Protein AF-A0A7S1YVH0-F1 (afdb_monomer)

Mean predicted aligned error: 11.53 Å

pLDDT: mean 76.22, std 19.65, range [34.66, 98.0]

Solvent-accessible surface area (backbone atoms only — not comparable to full-atom values): 19572 Å² total; per-residue (Å²): 136,86,79,85,81,78,75,72,75,76,78,73,72,91,65,60,64,66,60,53,53,53,50,51,48,50,50,35,56,53,50,38,54,38,29,51,33,40,28,54,15,27,47,39,48,30,50,50,30,58,66,48,40,64,75,34,62,59,74,81,62,86,62,88,73,77,70,74,73,80,68,74,56,59,63,62,51,51,54,51,51,52,52,46,50,47,50,19,24,49,29,34,29,50,26,17,52,51,45,32,52,50,26,53,51,51,47,49,54,53,52,56,54,51,50,58,59,64,72,66,66,73,82,70,78,76,75,72,79,72,73,86,73,72,68,64,42,66,52,47,36,49,26,20,48,29,36,26,51,17,20,51,34,50,42,50,29,55,49,37,52,70,75,65,66,41,63,70,60,28,47,52,33,49,34,52,20,26,49,25,40,30,48,20,26,53,43,55,49,51,67,68,63,71,74,62,84,72,64,77,74,94,71,67,86,77,71,80,80,65,92,81,65,66,73,65,58,58,54,58,54,51,60,71,71,23,75,36,50,54,29,41,54,53,16,39,51,31,37,31,53,18,26,50,47,46,34,51,49,36,58,49,62,29,86,92,62,56,83,68,61,57,47,57,53,36,54,51,46,32,54,26,28,48,29,40,31,50,19,25,50,29,40,38,51,18,30,51,50,50,46,49,49,56,51,50,48,59,55,51,50,56,52,48,53,55,52,52,68,70,60,59,58,71,62,66,60,54,53,51,61,54,51,64,67,62,69,80,74,75,87,75,85,77,81,89,83,77,88,76,87,80,84,82,86,79,87,80,89,131

Radius of gyration: 33.75 Å; Cα contacts (8 Å, |Δi|>4): 260; chains: 1; bounding box: 87×65×102 Å

Nearest PDB structures (foldseek):
  7jh5-assembly1_A  TM=4.233E-01  e=2.567E+00  synthetic construct
  2v0o-assembly2_C  TM=2.281E-01  e=2.934E+00  Homo sapiens
  7aal-assembly1_B  TM=2.141E-01  e=3.665E+00  Homo sapiens
  7aan-assembly1_B  TM=1.783E-01  e=5.005E+00  Homo sapiens

Secondary structure (DSSP, 8-state):
-------------TTHHHHHHHHHHHHHHHHHHHHHHHHHHHHHHHHHHHHHTTTTTGGG--------TTSSHHHHHHHHHHHHHHHHHHHHHHHHHHHHHHHHHHHHHHHHHHHHHHHT----TT-------S--HHHHHHHHHHHHHHHHHHHHHHHIIIII--HHHHHHHHHHHHHHHHHHHHHHHHHHH--------S--TT-SS-TTSHHHHHHHHHHHTSHHHHHHHHHHHHHHHHHHHHHHHHHHT-TTT--S-HHHHHHHHHHHHHHHHHHHHHHHHHHHHHHHHHHHHHHHHHHHHHHHHHTS-THHHHHHHHHHTTSTT---PPPS------PPPPPPP-

Sequence (350 aa):
FQIDDDCAASSSSCSTTESEIEIEKGNAKRSLFSDILFLVGSSLYLVLSIYDLPYYNDDDNGGDDYYDYNDYDGYWFQDKYTVLSVMGSCMMFYNAAYDFCRARHFKKQQEDQQQLHDDNGDNDDTHNFNGRRDGNPQWDICAALAFGFAAIIDFANVFVGYYEMNENLSANLWITSALFYLLNACIALSGNGMDSPSAVCPSCPFCSSSSDSVLSCDYVLNNKYGPSFLLEKIGDIFFFVGAFIDVIISIVSDPNLSYVKQHTLGRWNIGSSLLWVMDAIFYIIADVLLIILYTGYTFCGRKMLKCCCCYIPKWCRKKRELQDYQTDSIDEEIPSDLLLNTPSPTKEMT

Foldseek 3Di:
DDDPPPPPVPPVDPPPVVVVLVVVLVLLVLLLVLLVLLLLLLVLLLVLLVLCQVVQPPVVPPDPPPPPPVPDVVVVSLVVSLVSLLSSLVSQLVSLVSLLVSLVVVVVVVVVVVVVVVVVPPPPDDPPCPPPPDQPSVLSNLLSVLSNQLSVLSNVLSCCVPPVVPLQSSLVSQLSSLVSLLVSLVSLLVSLPPSDVPDPPPDPVVVPDDPPPVVVVVVVVCVCVDPLSVLLNLLSVLSNVLSVLSNVLSVCPRPVRPPDRSSVSSVSSSVSSVSSSSSSVSNSVSSVVVSVVSVVCVVVVVVVVVVVVVPPPCVVVVVVVVVVVVVVPPPPDDDPPDPDDDDDDDDDDD

Structure (mmCIF, N/CA/C/O backbone):
data_AF-A0A7S1YVH0-F1
#
_entry.id   AF-A0A7S1YVH0-F1
#
loop_
_atom_site.group_PDB
_atom_site.id
_atom_site.type_symbol
_atom_site.label_atom_id
_atom_site.label_alt_id
_atom_site.label_comp_id
_atom_site.label_asym_id
_atom_site.label_entity_id
_atom_site.label_seq_id
_atom_site.pdbx_PDB_ins_code
_atom_site.Cartn_x
_atom_site.Cartn_y
_atom_site.Cartn_z
_atom_site.occupancy
_atom_site.B_iso_or_equiv
_atom_site.auth_seq_id
_atom_site.auth_comp_id
_atom_site.auth_asym_id
_atom_site.auth_atom_id
_atom_site.pdbx_PDB_model_num
ATOM 1 N N . PHE A 1 1 ? -30.743 14.644 64.348 1.00 40.41 1 PHE A N 1
ATOM 2 C CA . PHE A 1 1 ? -29.773 13.859 63.568 1.00 40.41 1 PHE A CA 1
ATOM 3 C C . PHE A 1 1 ? -30.539 13.209 62.431 1.00 40.41 1 PHE A C 1
ATOM 5 O O . PHE A 1 1 ? -31.070 12.123 62.608 1.00 40.41 1 PHE A O 1
ATOM 12 N N . GLN A 1 2 ? -30.706 13.946 61.332 1.00 34.66 2 GLN A N 1
ATOM 13 C CA . GLN A 1 2 ? -31.118 13.383 60.047 1.00 34.66 2 GLN A CA 1
ATOM 14 C C . GLN A 1 2 ? -29.872 12.726 59.460 1.00 34.66 2 GLN A C 1
ATOM 16 O O . GLN A 1 2 ? -28.824 13.364 59.385 1.00 34.66 2 GLN A O 1
ATOM 21 N N . ILE A 1 3 ? -29.961 11.428 59.199 1.00 41.34 3 ILE A N 1
ATOM 22 C CA . ILE A 1 3 ? -28.969 10.690 58.429 1.00 41.34 3 ILE A CA 1
ATOM 23 C C . ILE A 1 3 ? -29.533 10.709 57.015 1.00 41.34 3 ILE A C 1
ATOM 25 O O . ILE A 1 3 ? -30.566 10.092 56.765 1.00 41.34 3 ILE A O 1
ATOM 29 N N . ASP A 1 4 ? -28.922 11.509 56.149 1.00 39.34 4 ASP A N 1
ATOM 30 C CA . ASP A 1 4 ? -29.252 11.552 54.730 1.00 39.34 4 ASP A CA 1
ATOM 31 C C . ASP A 1 4 ? -28.742 10.250 54.092 1.00 39.34 4 ASP A C 1
ATOM 33 O O . ASP A 1 4 ? -27.546 10.079 53.848 1.00 39.34 4 ASP A O 1
ATOM 37 N N . ASP A 1 5 ? -29.654 9.302 53.874 1.00 43.50 5 ASP A N 1
ATOM 38 C CA . ASP A 1 5 ? -29.427 8.023 53.187 1.00 43.50 5 ASP A CA 1
ATOM 39 C C . ASP A 1 5 ? -29.411 8.197 51.649 1.00 43.50 5 ASP A C 1
ATOM 41 O O . ASP A 1 5 ? -29.944 7.378 50.903 1.00 43.50 5 ASP A O 1
ATOM 45 N N . ASP A 1 6 ? -28.744 9.237 51.140 1.00 41.28 6 ASP A N 1
ATOM 46 C CA . ASP A 1 6 ? -28.562 9.474 49.697 1.00 41.28 6 ASP A CA 1
ATOM 47 C C . ASP A 1 6 ? -27.326 8.740 49.140 1.00 41.28 6 ASP A C 1
ATOM 49 O O . ASP A 1 6 ? -26.596 9.225 48.278 1.00 41.28 6 ASP A O 1
ATOM 53 N N . CYS A 1 7 ? -27.098 7.505 49.590 1.00 46.38 7 CYS A N 1
ATOM 54 C CA . CYS A 1 7 ? -26.271 6.540 48.863 1.00 46.38 7 CYS A CA 1
ATOM 55 C C . CYS A 1 7 ? -27.142 5.775 47.860 1.00 46.38 7 CYS A C 1
ATOM 57 O O . CYS A 1 7 ? -27.169 4.542 47.842 1.00 46.38 7 CYS A O 1
ATOM 59 N N . ALA A 1 8 ? -27.849 6.507 46.995 1.00 48.62 8 ALA A N 1
ATOM 60 C CA . ALA A 1 8 ? -28.282 5.963 45.721 1.00 48.62 8 ALA A CA 1
ATOM 61 C C . ALA A 1 8 ? -27.006 5.701 44.917 1.00 48.62 8 ALA A C 1
ATOM 63 O O . ALA A 1 8 ? -26.518 6.559 44.187 1.00 48.62 8 ALA A O 1
ATOM 64 N N . ALA A 1 9 ? -26.414 4.525 45.138 1.00 49.78 9 ALA A N 1
ATOM 65 C CA . ALA A 1 9 ? -25.358 3.990 44.308 1.00 49.78 9 ALA A CA 1
ATOM 66 C C . ALA A 1 9 ? -25.903 3.985 42.883 1.00 49.78 9 ALA A C 1
ATOM 68 O O . ALA A 1 9 ? -26.678 3.103 42.507 1.00 49.78 9 ALA A O 1
ATOM 69 N N . SER A 1 10 ? -25.549 5.016 42.118 1.00 46.44 10 SER A N 1
ATOM 70 C CA . SER A 1 10 ? -25.731 5.039 40.686 1.00 46.44 10 SER A CA 1
ATOM 71 C C . SER A 1 10 ? -24.933 3.850 40.182 1.00 46.44 10 SER A C 1
ATOM 73 O O . SER A 1 10 ? -23.708 3.860 40.079 1.00 46.44 10 SER A O 1
ATOM 75 N N . SER A 1 11 ? -25.642 2.751 39.949 1.00 48.38 11 SER A N 1
ATOM 76 C CA . SER A 1 11 ? -25.158 1.623 39.181 1.00 48.38 11 SER A CA 1
ATOM 77 C C . SER A 1 11 ? -25.011 2.115 37.746 1.00 48.38 11 SER A C 1
ATOM 79 O O . SER A 1 11 ? -25.815 1.769 36.881 1.00 48.38 11 SER A O 1
ATOM 81 N N . SER A 1 12 ? -24.049 3.014 37.519 1.00 48.06 12 SER A N 1
ATOM 82 C CA . SER A 1 12 ? -23.682 3.443 36.188 1.00 48.06 12 SER A CA 1
ATOM 83 C C . SER A 1 12 ? -23.156 2.192 35.499 1.00 48.06 12 SER A C 1
ATOM 85 O O . SER A 1 12 ? -22.281 1.458 35.968 1.00 48.06 12 SER A O 1
ATOM 87 N N . SER A 1 13 ? -23.899 1.835 34.471 1.00 45.50 13 SER A N 1
ATOM 88 C CA . SER A 1 13 ? -23.859 0.568 33.781 1.00 45.50 13 SER A CA 1
ATOM 89 C C . SER A 1 13 ? -22.481 0.336 33.173 1.00 45.50 13 SER A C 1
ATOM 91 O O . SER A 1 13 ? -22.126 0.943 32.167 1.00 45.50 13 SER A O 1
ATOM 93 N N . CYS A 1 14 ? -21.741 -0.619 33.736 1.00 50.25 14 CYS A N 1
ATOM 94 C CA . CYS A 1 14 ? -20.544 -1.232 33.152 1.00 50.25 14 CYS A CA 1
ATOM 95 C C . CYS A 1 14 ? -20.907 -2.121 31.934 1.00 50.25 14 CYS A C 1
ATOM 97 O O . CYS A 1 14 ? -20.476 -3.266 31.834 1.00 50.25 14 CYS A O 1
ATOM 99 N N . SER A 1 15 ? -21.785 -1.642 31.043 1.00 54.22 15 SER A N 1
ATOM 100 C CA . SER A 1 15 ? -22.252 -2.363 29.848 1.00 54.22 15 SER A CA 1
ATOM 101 C C . SER A 1 15 ? -21.633 -1.847 28.547 1.00 54.22 15 SER A C 1
ATOM 103 O O . SER A 1 15 ? -21.797 -2.483 27.512 1.00 54.22 15 SER A O 1
ATOM 105 N N . THR A 1 16 ? -20.926 -0.716 28.573 1.00 58.94 16 THR A N 1
ATOM 106 C CA . THR A 1 16 ? -20.318 -0.099 27.380 1.00 58.94 16 THR A CA 1
ATOM 107 C C . THR A 1 16 ? -19.105 -0.878 26.856 1.00 58.94 16 THR A C 1
ATOM 109 O O . THR A 1 16 ? -18.918 -0.992 25.645 1.00 58.94 16 THR A O 1
ATOM 112 N N . THR A 1 17 ? -18.348 -1.537 27.736 1.00 70.38 17 THR A N 1
ATOM 113 C CA . THR A 1 17 ? -17.049 -2.147 27.396 1.00 70.38 17 THR A CA 1
ATOM 114 C C . THR A 1 17 ? -17.123 -3.362 26.463 1.00 70.38 17 THR A C 1
ATOM 116 O O . THR A 1 17 ? -16.217 -3.551 25.655 1.00 70.38 17 THR A O 1
ATOM 119 N N . GLU A 1 18 ? -18.173 -4.194 26.519 1.00 78.44 18 GLU A N 1
ATOM 120 C CA . GLU A 1 18 ? -18.255 -5.379 25.639 1.00 78.44 18 GLU A CA 1
ATOM 121 C C . GLU A 1 18 ? -18.531 -4.979 24.181 1.00 78.44 18 GLU A C 1
ATOM 123 O O . GLU A 1 18 ? -17.919 -5.534 23.269 1.00 78.44 18 GLU A O 1
ATOM 128 N N . SER A 1 19 ? -19.377 -3.966 23.961 1.00 81.38 19 SER A N 1
ATOM 129 C CA . SER A 1 19 ? -19.702 -3.481 22.613 1.00 81.38 19 SER A CA 1
ATOM 130 C C . SER A 1 19 ? -18.511 -2.814 21.914 1.00 81.38 19 SER A C 1
ATOM 132 O O . SER A 1 19 ? -18.264 -3.076 20.739 1.00 81.38 19 SER A O 1
ATOM 134 N N . GLU A 1 20 ? -17.716 -2.030 22.647 1.00 80.62 20 GLU A N 1
ATOM 135 C CA . GLU A 1 20 ? -16.505 -1.386 22.123 1.00 80.62 20 GLU A CA 1
ATOM 136 C C . GLU A 1 20 ? -15.449 -2.422 21.718 1.00 80.62 20 GLU A C 1
ATOM 138 O O . GLU A 1 20 ? -14.883 -2.347 20.628 1.00 80.62 20 GLU A O 1
ATOM 143 N N . ILE A 1 21 ? -15.234 -3.453 22.545 1.00 82.19 21 ILE A N 1
ATOM 144 C CA . ILE A 1 21 ? -14.289 -4.539 22.238 1.00 82.19 21 ILE A CA 1
ATOM 145 C C . ILE A 1 21 ? -14.701 -5.300 20.969 1.00 82.19 21 ILE A C 1
ATOM 147 O O . ILE A 1 21 ? -13.840 -5.692 20.175 1.00 82.19 21 ILE A O 1
ATOM 151 N N . GLU A 1 22 ? -15.999 -5.540 20.760 1.00 86.94 22 GLU A N 1
ATOM 152 C CA . GLU A 1 22 ? -16.482 -6.203 19.545 1.00 86.94 22 GLU A CA 1
ATOM 153 C C . GLU A 1 22 ? -16.287 -5.346 18.290 1.00 86.94 22 GLU A C 1
ATOM 155 O O . GLU A 1 22 ? -15.887 -5.885 17.251 1.00 86.94 22 GLU A O 1
ATOM 160 N N . ILE A 1 23 ? -16.507 -4.031 18.390 1.00 85.75 23 ILE A N 1
ATOM 161 C CA . ILE A 1 23 ? -16.263 -3.078 17.300 1.00 85.75 23 ILE A CA 1
ATOM 162 C C . ILE A 1 23 ? -14.777 -3.078 16.928 1.00 85.75 23 ILE A C 1
ATOM 164 O O . ILE A 1 23 ? -14.446 -3.311 15.765 1.00 85.75 23 ILE A O 1
ATOM 168 N N . GLU A 1 24 ? -13.882 -2.941 17.907 1.00 84.50 24 GLU A N 1
ATOM 169 C CA . GLU A 1 24 ? -12.432 -2.910 17.668 1.00 84.50 24 GLU A CA 1
ATOM 170 C C . GLU A 1 24 ? -11.909 -4.206 17.055 1.00 84.50 24 GLU A C 1
ATOM 172 O O . GLU A 1 24 ? -11.126 -4.214 16.103 1.00 84.50 24 GLU A O 1
ATOM 177 N N . LYS A 1 25 ? -12.416 -5.347 17.525 1.00 86.69 25 LYS A N 1
ATOM 178 C CA . LYS A 1 25 ? -12.104 -6.640 16.916 1.00 86.69 25 LYS A CA 1
ATOM 179 C C . LYS A 1 25 ? -12.595 -6.726 15.468 1.00 86.69 25 LYS A C 1
ATOM 181 O O . LYS A 1 25 ? -11.963 -7.387 14.641 1.00 86.69 25 LYS A O 1
ATOM 186 N N . GLY A 1 26 ? -13.741 -6.122 15.161 1.00 88.62 26 GLY A N 1
ATOM 187 C CA . GLY A 1 26 ? -14.249 -5.995 13.798 1.00 88.62 26 GLY A CA 1
ATOM 188 C C . GLY A 1 26 ? -13.331 -5.144 12.920 1.00 88.62 26 GLY A C 1
ATOM 189 O O . GLY A 1 26 ? -13.029 -5.544 11.795 1.00 88.62 26 GLY A O 1
ATOM 190 N N . ASN A 1 27 ? -12.843 -4.028 13.456 1.00 87.81 27 ASN A N 1
ATOM 191 C CA . ASN A 1 27 ? -11.935 -3.097 12.787 1.00 87.81 27 ASN A CA 1
ATOM 192 C C . ASN A 1 27 ? -10.604 -3.761 12.435 1.00 87.81 27 ASN A C 1
ATOM 194 O O . ASN A 1 27 ? -10.199 -3.735 11.276 1.00 87.81 27 ASN A O 1
ATOM 198 N N . ALA A 1 28 ? -10.005 -4.460 13.398 1.00 87.69 28 ALA A N 1
ATOM 199 C CA . ALA A 1 28 ? -8.770 -5.218 13.226 1.00 87.69 28 ALA A CA 1
ATOM 200 C C . ALA A 1 28 ? -8.859 -6.268 12.112 1.00 87.69 28 ALA A C 1
ATOM 202 O O . ALA A 1 28 ? -7.976 -6.407 11.279 1.00 87.69 28 ALA A O 1
ATOM 203 N N . LYS A 1 29 ? -9.971 -7.010 12.053 1.00 92.19 29 LYS A N 1
ATOM 204 C CA . LYS A 1 29 ? -10.189 -8.003 10.988 1.00 92.19 29 LYS A CA 1
ATOM 205 C C . LYS A 1 29 ? -10.320 -7.362 9.614 1.00 92.19 29 LYS A C 1
ATOM 207 O O . LYS A 1 29 ? -9.924 -7.967 8.622 1.00 92.19 29 LYS A O 1
ATOM 212 N N . ARG A 1 30 ? -10.952 -6.188 9.551 1.00 92.62 30 ARG A N 1
ATOM 213 C CA . ARG A 1 30 ? -11.080 -5.439 8.303 1.00 92.62 30 ARG A CA 1
ATOM 214 C C . ARG A 1 30 ? -9.717 -4.926 7.862 1.00 92.62 30 ARG A C 1
ATOM 216 O O . ARG A 1 30 ? -9.423 -5.079 6.687 1.00 92.62 30 ARG A O 1
ATOM 223 N N . SER A 1 31 ? -8.932 -4.381 8.788 1.00 92.00 31 SER A N 1
ATOM 224 C CA . SER A 1 31 ? -7.552 -3.949 8.557 1.00 92.00 31 SER A CA 1
ATOM 225 C C . SER A 1 31 ? -6.700 -5.089 8.003 1.00 92.00 31 SER A C 1
ATOM 227 O O . SER A 1 31 ? -6.225 -4.989 6.878 1.00 92.00 31 SER A O 1
ATOM 229 N N . LEU A 1 32 ? -6.741 -6.251 8.663 1.00 93.75 32 LEU A N 1
ATOM 230 C CA . LEU A 1 32 ? -5.992 -7.437 8.255 1.00 93.75 32 LEU A CA 1
ATOM 231 C C . LEU A 1 32 ? -6.305 -7.871 6.820 1.00 93.75 32 LEU A C 1
ATOM 233 O O . LEU A 1 32 ? -5.438 -8.357 6.100 1.00 93.75 32 LEU A O 1
ATOM 237 N N . PHE A 1 33 ? -7.566 -7.745 6.401 1.00 96.25 33 PHE A N 1
ATOM 238 C CA . PHE A 1 33 ? -7.953 -8.064 5.031 1.00 96.25 33 PHE A CA 1
ATOM 239 C C . PHE A 1 33 ? -7.338 -7.094 4.013 1.00 96.25 33 PHE A C 1
ATOM 241 O O . PHE A 1 33 ? -6.903 -7.550 2.958 1.00 96.25 33 PHE A O 1
ATOM 248 N N . SER A 1 34 ? -7.275 -5.799 4.341 1.00 94.62 34 SER A N 1
ATOM 249 C CA . SER A 1 34 ? -6.550 -4.792 3.553 1.00 94.62 34 SER A CA 1
ATOM 250 C C . SER A 1 34 ? -5.074 -5.171 3.444 1.00 94.62 34 SER A C 1
ATOM 252 O O . SER A 1 34 ? -4.562 -5.390 2.352 1.00 94.62 34 SER A O 1
ATOM 254 N N . ASP A 1 35 ? -4.416 -5.433 4.572 1.00 95.06 35 ASP A N 1
ATOM 255 C CA . ASP A 1 35 ? -2.978 -5.715 4.583 1.00 95.06 35 ASP A CA 1
ATOM 256 C C . ASP A 1 35 ? -2.614 -6.986 3.802 1.00 95.06 35 ASP A C 1
ATOM 258 O O . ASP A 1 35 ? -1.552 -7.070 3.186 1.00 95.06 35 ASP A O 1
ATOM 262 N N . ILE A 1 36 ? -3.514 -7.976 3.755 1.00 97.06 36 ILE A N 1
ATOM 263 C CA . ILE A 1 36 ? -3.360 -9.156 2.893 1.00 97.06 36 ILE A CA 1
ATOM 264 C C . ILE A 1 36 ? -3.424 -8.773 1.407 1.00 97.06 36 ILE A C 1
ATOM 266 O O . ILE A 1 36 ? -2.637 -9.296 0.617 1.00 97.06 36 ILE A O 1
ATOM 270 N N . LEU A 1 37 ? -4.340 -7.888 1.003 1.00 95.88 37 LEU A N 1
ATOM 271 C CA . LEU A 1 37 ? -4.412 -7.397 -0.378 1.00 95.88 37 LEU A CA 1
ATOM 272 C C . LEU A 1 37 ? -3.147 -6.624 -0.748 1.00 95.88 37 LEU A C 1
ATOM 274 O O . LEU A 1 37 ? -2.576 -6.871 -1.813 1.00 95.88 37 LEU A O 1
ATOM 278 N N . PHE A 1 38 ? -2.687 -5.754 0.151 1.00 96.06 38 PHE A N 1
ATOM 279 C CA . PHE A 1 38 ? -1.432 -5.032 -0.005 1.00 96.06 38 PHE A CA 1
ATOM 280 C C . PHE A 1 38 ? -0.240 -5.994 -0.124 1.00 96.06 38 PHE A C 1
ATOM 282 O O . PHE A 1 38 ? 0.539 -5.882 -1.068 1.00 96.06 38 PHE A O 1
ATOM 289 N N . LEU A 1 39 ? -0.149 -7.021 0.729 1.00 97.62 39 LEU A N 1
ATOM 290 C CA . LEU A 1 39 ? 0.893 -8.050 0.646 1.00 97.62 39 LEU A CA 1
ATOM 291 C C . LEU A 1 39 ? 0.886 -8.772 -0.706 1.00 97.62 39 LEU A C 1
ATOM 293 O O . LEU A 1 39 ? 1.951 -8.998 -1.287 1.00 97.62 39 LEU A O 1
ATOM 297 N N . VAL A 1 40 ? -0.291 -9.162 -1.203 1.00 97.81 40 VAL A N 1
ATOM 298 C CA . VAL A 1 40 ? -0.420 -9.838 -2.502 1.00 97.81 40 VAL A CA 1
ATOM 299 C C . VAL A 1 40 ? 0.039 -8.914 -3.627 1.00 97.81 40 VAL A C 1
ATOM 301 O O . VAL A 1 40 ? 0.833 -9.344 -4.463 1.00 97.81 40 VAL A O 1
ATOM 304 N N . GLY A 1 41 ? -0.392 -7.649 -3.624 1.00 96.62 41 GLY A N 1
ATOM 305 C CA . GLY A 1 41 ? 0.063 -6.640 -4.581 1.00 96.62 41 GLY A CA 1
ATOM 306 C C . GLY A 1 41 ? 1.583 -6.460 -4.550 1.00 96.62 41 GLY A C 1
ATOM 307 O O . GLY A 1 41 ? 2.242 -6.630 -5.574 1.00 96.62 41 GLY A O 1
ATOM 308 N N . SER A 1 42 ? 2.158 -6.201 -3.373 1.00 96.44 42 SER A N 1
ATOM 309 C CA . SER A 1 42 ? 3.601 -5.989 -3.185 1.00 96.44 42 SER A CA 1
ATOM 310 C C . SER A 1 42 ? 4.420 -7.212 -3.600 1.00 96.44 42 SER A C 1
ATOM 312 O O . SER A 1 42 ? 5.480 -7.084 -4.207 1.00 96.44 42 SER A O 1
ATOM 314 N N . SER A 1 43 ? 3.911 -8.418 -3.335 1.00 97.88 43 SER A N 1
ATOM 315 C CA . SER A 1 43 ? 4.566 -9.664 -3.751 1.00 97.88 43 SER A CA 1
ATOM 316 C C . SER A 1 43 ? 4.586 -9.824 -5.272 1.00 97.88 43 SER A C 1
ATOM 318 O O . SER A 1 43 ? 5.580 -10.300 -5.816 1.00 97.88 43 SER A O 1
ATOM 320 N N . LEU A 1 44 ? 3.519 -9.417 -5.970 1.00 96.62 44 LEU A N 1
ATOM 321 C CA . LEU A 1 44 ? 3.485 -9.425 -7.436 1.00 96.62 44 LEU A CA 1
ATOM 322 C C . LEU A 1 44 ? 4.506 -8.442 -8.020 1.00 96.62 44 LEU A C 1
ATOM 324 O O . LEU A 1 44 ? 5.236 -8.822 -8.933 1.00 96.62 44 LEU A O 1
ATOM 328 N N . TYR A 1 45 ? 4.625 -7.235 -7.457 1.00 94.81 45 TYR A N 1
ATOM 329 C CA . TYR A 1 45 ? 5.665 -6.277 -7.854 1.00 94.81 45 TYR A CA 1
ATOM 330 C C . TYR A 1 45 ? 7.077 -6.793 -7.568 1.00 94.81 45 TYR A C 1
ATOM 332 O O . TYR A 1 45 ? 7.945 -6.684 -8.425 1.00 94.81 45 TYR A O 1
ATOM 340 N N . LEU A 1 46 ? 7.310 -7.448 -6.427 1.00 96.94 46 LEU A N 1
ATOM 341 C CA . LEU A 1 46 ? 8.602 -8.083 -6.153 1.00 96.94 46 LEU A CA 1
ATOM 342 C C . LEU A 1 46 ? 8.936 -9.164 -7.186 1.00 96.94 46 LEU A C 1
ATOM 344 O O . LEU A 1 46 ? 10.074 -9.248 -7.647 1.00 96.94 46 LEU A O 1
ATOM 348 N N . VAL A 1 47 ? 7.954 -9.984 -7.564 1.00 96.25 47 VAL A N 1
ATOM 349 C CA . VAL A 1 47 ? 8.130 -10.990 -8.614 1.00 96.25 47 VAL A CA 1
ATOM 350 C C . VAL A 1 47 ? 8.464 -10.317 -9.947 1.00 96.25 47 VAL A C 1
ATOM 352 O O . VAL A 1 47 ? 9.425 -10.741 -10.581 1.00 96.25 47 VAL A O 1
ATOM 355 N N . LEU A 1 48 ? 7.753 -9.255 -10.342 1.00 93.94 48 LEU A N 1
ATOM 356 C CA . LEU A 1 48 ? 8.062 -8.468 -11.547 1.00 93.94 48 LEU A CA 1
ATOM 357 C C . LEU A 1 48 ? 9.496 -7.923 -11.523 1.00 93.94 48 LEU A C 1
ATOM 359 O O . LEU A 1 48 ? 10.249 -8.159 -12.461 1.00 93.94 48 LEU A O 1
ATOM 363 N N . SER A 1 49 ? 9.919 -7.322 -10.412 1.00 93.62 49 SER A N 1
ATOM 364 C CA . SER A 1 49 ? 11.281 -6.805 -10.238 1.00 93.62 49 SER A CA 1
ATOM 365 C C . SER A 1 49 ? 12.354 -7.897 -10.359 1.00 93.62 49 SER A C 1
ATOM 367 O O . SER A 1 49 ? 13.452 -7.644 -10.851 1.00 93.62 49 SER A O 1
ATOM 369 N N . ILE A 1 50 ? 12.055 -9.129 -9.930 1.00 93.88 50 ILE A N 1
ATOM 370 C CA . ILE A 1 50 ? 12.939 -10.289 -10.134 1.00 93.88 50 ILE A CA 1
ATOM 371 C C . ILE A 1 50 ? 12.944 -10.719 -11.608 1.00 93.88 50 ILE A C 1
ATOM 373 O O . ILE A 1 50 ? 14.005 -11.073 -12.125 1.00 93.88 50 ILE A O 1
ATOM 377 N N . TYR A 1 51 ? 11.789 -10.686 -12.280 1.00 90.94 51 TYR A N 1
ATOM 378 C CA . TYR A 1 51 ? 11.668 -10.981 -13.711 1.00 90.94 51 TYR A CA 1
ATOM 379 C C . TYR A 1 51 ? 12.428 -9.981 -14.589 1.00 90.94 51 TYR A C 1
ATOM 381 O O . TYR A 1 51 ? 12.931 -10.390 -15.631 1.00 90.94 51 TYR A O 1
ATOM 389 N N . ASP A 1 52 ? 12.575 -8.727 -14.156 1.00 87.38 52 ASP A N 1
ATOM 390 C CA . ASP A 1 52 ? 13.332 -7.697 -14.881 1.00 87.38 52 ASP A CA 1
ATOM 391 C C . ASP A 1 52 ? 14.858 -7.878 -14.768 1.00 87.38 52 ASP A C 1
ATOM 393 O O . ASP A 1 52 ? 15.620 -7.395 -15.604 1.00 87.38 52 ASP A O 1
ATOM 397 N N . LEU A 1 53 ? 15.349 -8.614 -13.762 1.00 88.94 53 LEU A N 1
ATOM 398 C CA . LEU A 1 53 ? 16.786 -8.722 -13.486 1.00 88.94 53 LEU A CA 1
ATOM 399 C C . LEU A 1 53 ? 17.628 -9.332 -14.629 1.00 88.94 53 LEU A C 1
ATOM 401 O O . LEU A 1 53 ? 18.716 -8.807 -14.876 1.00 88.94 53 LEU A O 1
ATOM 405 N N . PRO A 1 54 ? 17.207 -10.419 -15.312 1.00 86.25 54 PRO A N 1
ATOM 406 C CA . PRO A 1 54 ? 17.955 -10.981 -16.435 1.00 86.25 54 PRO A CA 1
ATOM 407 C C . PRO A 1 54 ? 18.103 -9.997 -17.596 1.00 86.25 54 PRO A C 1
ATOM 409 O O . PRO A 1 54 ? 19.195 -9.905 -18.146 1.00 86.25 54 PRO A O 1
ATOM 412 N N . TYR A 1 55 ? 17.059 -9.212 -17.892 1.00 79.19 55 TYR A N 1
ATOM 413 C CA . TYR A 1 55 ? 17.068 -8.223 -18.977 1.00 79.19 55 TYR A CA 1
ATOM 414 C C . TYR A 1 55 ? 18.193 -7.196 -18.804 1.00 79.19 55 TYR A C 1
ATOM 416 O O . TYR A 1 55 ? 18.807 -6.753 -19.766 1.00 79.19 55 TYR A O 1
ATOM 424 N N . TYR A 1 56 ? 18.533 -6.871 -17.558 1.00 78.31 56 TYR A N 1
ATOM 425 C CA . TYR A 1 56 ? 19.590 -5.916 -17.257 1.00 78.31 56 TYR A CA 1
ATOM 426 C C . TYR A 1 56 ? 21.016 -6.485 -17.268 1.00 78.31 56 TYR A C 1
ATOM 428 O O . TYR A 1 56 ? 21.970 -5.708 -17.193 1.00 78.31 56 TYR A O 1
ATOM 436 N N . ASN A 1 57 ? 21.190 -7.810 -17.296 1.00 77.62 57 ASN A N 1
ATOM 437 C CA . ASN A 1 57 ? 22.515 -8.441 -17.253 1.00 77.62 57 ASN A CA 1
ATOM 438 C C . ASN A 1 57 ? 23.168 -8.587 -18.634 1.00 77.62 57 ASN A C 1
ATOM 440 O O . ASN A 1 57 ? 24.388 -8.742 -18.698 1.00 77.62 57 ASN A O 1
ATOM 444 N N . ASP A 1 58 ? 22.388 -8.525 -19.713 1.00 67.81 58 ASP A N 1
ATOM 445 C CA . ASP A 1 58 ? 22.875 -8.842 -21.060 1.00 67.81 58 ASP A CA 1
ATOM 446 C C . ASP A 1 58 ? 23.606 -7.666 -21.746 1.00 67.81 58 ASP A C 1
ATOM 448 O O . ASP A 1 58 ? 24.414 -7.890 -22.645 1.00 67.81 58 ASP A O 1
ATOM 452 N N . ASP A 1 59 ? 23.440 -6.428 -21.262 1.00 62.19 59 ASP A N 1
ATOM 453 C CA . ASP A 1 59 ? 24.008 -5.215 -21.886 1.00 62.19 59 ASP A CA 1
ATOM 454 C C . ASP A 1 59 ? 25.546 -5.085 -21.800 1.00 62.19 59 ASP A C 1
ATOM 456 O O . ASP A 1 59 ? 26.151 -4.336 -22.568 1.00 62.19 59 ASP A O 1
ATOM 460 N N . ASP A 1 60 ? 26.220 -5.785 -20.877 1.00 63.50 60 ASP A N 1
ATOM 461 C CA . ASP A 1 60 ? 27.675 -5.631 -20.686 1.00 63.50 60 ASP A CA 1
ATOM 462 C C . ASP A 1 60 ? 28.511 -6.511 -21.655 1.00 63.50 60 ASP A C 1
ATOM 464 O O . ASP A 1 60 ? 29.728 -6.325 -21.756 1.00 63.50 60 ASP A O 1
ATOM 468 N N . ASN A 1 61 ? 27.887 -7.421 -22.416 1.00 60.50 61 ASN A N 1
ATOM 469 C CA . ASN A 1 61 ? 28.558 -8.228 -23.442 1.00 60.50 61 ASN A CA 1
ATOM 470 C C . ASN A 1 61 ? 28.294 -7.655 -24.839 1.00 60.50 61 ASN A C 1
ATOM 472 O O . ASN A 1 61 ? 27.590 -8.253 -25.645 1.00 60.50 61 ASN A O 1
ATOM 476 N N . GLY A 1 62 ? 28.908 -6.507 -25.142 1.00 55.88 62 GLY A N 1
ATOM 477 C CA . GLY A 1 62 ? 28.918 -5.876 -26.471 1.00 55.88 62 GLY A CA 1
ATOM 478 C C . GLY A 1 62 ? 29.692 -6.659 -27.542 1.00 55.88 62 GLY A C 1
ATOM 479 O O . GLY A 1 62 ? 30.484 -6.069 -28.270 1.00 55.88 62 GLY A O 1
ATOM 480 N N . GLY A 1 63 ? 29.523 -7.981 -27.589 1.00 59.19 63 GLY A N 1
ATOM 481 C CA . GLY A 1 63 ? 29.889 -8.806 -28.727 1.00 59.19 63 GLY A CA 1
ATOM 482 C C . GLY A 1 63 ? 28.723 -8.809 -29.703 1.00 59.19 63 GLY A C 1
ATOM 483 O O . GLY A 1 63 ? 27.606 -9.137 -29.326 1.00 59.19 63 GLY A O 1
ATOM 484 N N . ASP A 1 64 ? 29.014 -8.410 -30.931 1.00 59.34 64 ASP A N 1
ATOM 485 C CA . ASP A 1 64 ? 28.163 -8.117 -32.093 1.00 59.34 64 ASP A CA 1
ATOM 486 C C . ASP A 1 64 ? 27.254 -9.273 -32.573 1.00 59.34 64 ASP A C 1
ATOM 488 O O . ASP A 1 64 ? 26.763 -9.276 -33.707 1.00 59.34 64 ASP A O 1
ATOM 492 N N . ASP A 1 65 ? 27.024 -10.263 -31.720 1.00 56.44 65 ASP A N 1
ATOM 493 C CA . ASP A 1 65 ? 26.169 -11.407 -31.944 1.00 56.44 65 ASP A CA 1
ATOM 494 C C . ASP A 1 65 ? 24.728 -10.918 -31.802 1.00 56.44 65 ASP A C 1
ATOM 496 O O . ASP A 1 65 ? 24.102 -11.007 -30.749 1.00 56.44 65 ASP A O 1
ATOM 500 N N . TYR A 1 66 ? 24.231 -10.323 -32.885 1.00 53.50 66 TYR A N 1
ATOM 501 C CA . TYR A 1 66 ? 22.837 -9.975 -33.125 1.00 53.50 66 TYR A CA 1
ATOM 502 C C . TYR A 1 66 ? 22.002 -11.260 -33.024 1.00 53.50 66 TYR A C 1
ATOM 504 O O . TYR A 1 66 ? 21.695 -11.903 -34.029 1.00 53.50 66 TYR A O 1
ATOM 512 N N . TYR A 1 67 ? 21.729 -11.694 -31.792 1.00 51.56 67 TYR A N 1
ATOM 513 C CA . TYR A 1 67 ? 20.864 -12.821 -31.504 1.00 51.56 67 TYR A CA 1
ATOM 514 C C . TYR A 1 67 ? 19.513 -12.493 -32.119 1.00 51.56 67 TYR A C 1
ATOM 516 O O . TYR A 1 67 ? 18.867 -11.505 -31.768 1.00 51.56 67 TYR A O 1
ATOM 524 N N . ASP A 1 68 ? 19.141 -13.317 -33.092 1.00 52.78 68 ASP A N 1
ATOM 525 C CA . ASP A 1 68 ? 17.857 -13.324 -33.768 1.00 52.78 68 ASP A CA 1
ATOM 526 C C . ASP A 1 68 ? 16.773 -13.643 -32.726 1.00 52.78 68 ASP A C 1
ATOM 528 O O . ASP A 1 68 ? 16.323 -14.774 -32.573 1.00 52.78 68 ASP A O 1
ATOM 532 N N . TYR A 1 69 ? 16.381 -12.626 -31.954 1.00 50.53 69 TYR A N 1
ATOM 533 C CA . TYR A 1 69 ? 15.351 -12.661 -30.909 1.00 50.53 69 TYR A CA 1
ATOM 534 C C . TYR A 1 69 ? 13.936 -12.901 -31.484 1.00 50.53 69 TYR A C 1
ATOM 536 O O . TYR A 1 69 ? 12.934 -12.723 -30.794 1.00 50.53 69 TYR A O 1
ATOM 544 N N . ASN A 1 70 ? 13.841 -13.305 -32.757 1.00 49.38 70 ASN A N 1
ATOM 545 C CA . ASN A 1 70 ? 12.614 -13.744 -33.415 1.00 49.38 70 ASN A CA 1
ATOM 546 C C . ASN A 1 70 ? 12.211 -15.181 -33.052 1.00 49.38 70 ASN A C 1
ATOM 548 O O . ASN A 1 70 ? 11.121 -15.612 -33.439 1.00 49.38 70 ASN A O 1
ATOM 552 N N . ASP A 1 71 ? 13.029 -15.926 -32.305 1.00 52.25 71 ASP A N 1
ATOM 553 C CA . ASP A 1 71 ? 12.649 -17.252 -31.816 1.00 52.25 71 ASP A CA 1
ATOM 554 C C . ASP A 1 71 ? 11.677 -17.129 -30.631 1.00 52.25 71 ASP A C 1
ATOM 556 O O . ASP A 1 71 ? 12.086 -17.141 -29.480 1.00 52.25 71 ASP A O 1
ATOM 560 N N . TYR A 1 72 ? 10.385 -16.964 -30.956 1.00 52.97 72 TYR A N 1
ATOM 561 C CA . TYR A 1 72 ? 9.139 -17.362 -30.260 1.00 52.97 72 TYR A CA 1
ATOM 562 C C . TYR A 1 72 ? 8.918 -17.098 -28.747 1.00 52.97 72 TYR A C 1
ATOM 564 O O . TYR A 1 72 ? 7.764 -16.963 -28.335 1.00 52.97 72 TYR A O 1
ATOM 572 N N . ASP A 1 73 ? 9.949 -16.982 -27.917 1.00 58.94 73 ASP A N 1
ATOM 573 C CA . ASP A 1 73 ? 9.863 -16.885 -26.459 1.00 58.94 73 ASP A CA 1
ATOM 574 C C . ASP A 1 73 ? 9.616 -15.446 -25.966 1.00 58.94 73 ASP A C 1
ATOM 576 O O . ASP A 1 73 ? 9.047 -15.252 -24.888 1.00 58.94 73 ASP A O 1
ATOM 580 N N . GLY A 1 74 ? 9.946 -14.430 -26.775 1.00 60.47 74 GLY A N 1
ATOM 581 C CA . GLY A 1 74 ? 9.750 -13.014 -26.427 1.00 60.47 74 GLY A CA 1
ATOM 582 C C . GLY A 1 74 ? 8.280 -12.622 -26.221 1.00 60.47 74 GLY A C 1
ATOM 583 O O . GLY A 1 74 ? 7.951 -11.931 -25.257 1.00 60.47 74 GLY A O 1
ATOM 584 N N . TYR A 1 75 ? 7.369 -13.132 -27.059 1.00 62.12 75 TYR A N 1
ATOM 585 C CA . TYR A 1 75 ? 5.931 -12.851 -26.933 1.00 62.12 75 TYR A CA 1
ATOM 586 C C . TYR A 1 75 ? 5.335 -13.445 -25.652 1.00 62.12 75 TYR A C 1
ATOM 588 O O . TYR A 1 75 ? 4.563 -12.792 -24.952 1.00 62.12 75 TYR A O 1
ATOM 596 N N . TRP A 1 76 ? 5.727 -14.673 -25.300 1.00 60.75 76 TRP A N 1
ATOM 597 C CA . TRP A 1 76 ? 5.197 -15.338 -24.109 1.00 60.75 76 TRP A CA 1
ATOM 598 C C . TRP A 1 76 ? 5.709 -14.711 -22.809 1.00 60.75 76 TRP A C 1
ATOM 600 O O . TRP A 1 76 ? 5.018 -14.725 -21.786 1.00 60.75 76 TRP A O 1
ATOM 610 N N . PHE A 1 77 ? 6.918 -14.150 -22.846 1.00 73.56 77 PHE A N 1
ATOM 611 C CA . PHE A 1 77 ? 7.482 -13.398 -21.733 1.00 73.56 77 PHE A CA 1
ATOM 612 C C . PHE A 1 77 ? 6.720 -12.088 -21.497 1.00 73.56 77 PHE A C 1
ATOM 614 O O . PHE A 1 77 ? 6.320 -11.804 -20.365 1.00 73.56 77 PHE A O 1
A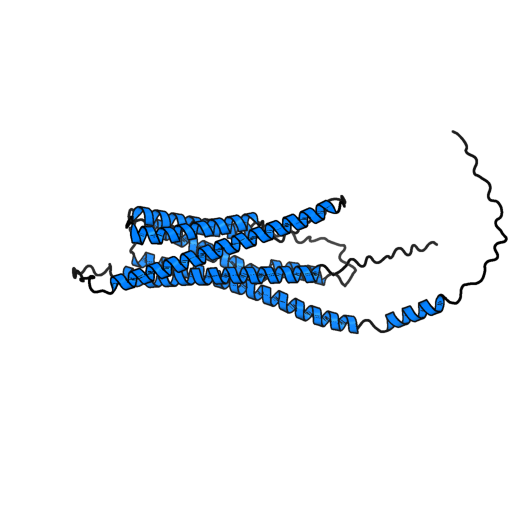TOM 621 N N . GLN A 1 78 ? 6.441 -11.340 -22.568 1.00 79.00 78 GLN A N 1
ATOM 622 C CA . GLN A 1 78 ? 5.744 -10.058 -22.491 1.00 79.00 78 GLN A CA 1
ATOM 623 C C . GLN A 1 78 ? 4.306 -10.210 -21.971 1.00 79.00 78 GLN A C 1
ATOM 625 O O . GLN A 1 78 ? 3.907 -9.480 -21.065 1.00 79.00 78 GLN A O 1
ATOM 630 N N . ASP A 1 79 ? 3.564 -11.219 -22.441 1.00 86.06 79 ASP A N 1
ATOM 631 C CA . ASP A 1 79 ? 2.190 -11.478 -21.985 1.00 86.06 79 ASP A CA 1
ATOM 632 C C . ASP A 1 79 ? 2.119 -11.729 -20.471 1.00 86.06 79 ASP A C 1
ATOM 634 O O . ASP A 1 79 ? 1.251 -11.199 -19.772 1.00 86.06 79 ASP A O 1
ATOM 638 N N . LYS A 1 80 ? 3.050 -12.521 -19.929 1.00 88.81 80 LYS A N 1
ATOM 639 C CA . LYS A 1 80 ? 3.102 -12.802 -18.488 1.00 88.81 80 LYS A CA 1
ATOM 640 C C . LYS A 1 80 ? 3.436 -11.568 -17.671 1.00 88.81 80 LYS A C 1
ATOM 642 O O . LYS A 1 80 ? 2.823 -11.368 -16.623 1.00 88.81 80 LYS A O 1
ATOM 647 N N . TYR A 1 81 ? 4.398 -10.776 -18.137 1.00 88.94 81 TYR A N 1
ATOM 648 C CA . TYR A 1 81 ? 4.789 -9.535 -17.481 1.00 88.94 81 TYR A CA 1
ATOM 649 C C . TYR A 1 81 ? 3.601 -8.573 -17.404 1.00 88.94 81 TYR A C 1
ATOM 651 O O . TYR A 1 81 ? 3.248 -8.097 -16.325 1.00 88.94 81 TYR A O 1
ATOM 659 N N . THR A 1 82 ? 2.902 -8.377 -18.525 1.00 91.38 82 THR A N 1
ATOM 660 C CA . THR A 1 82 ? 1.700 -7.542 -18.594 1.00 91.38 82 THR A CA 1
ATOM 661 C C . THR A 1 82 ? 0.600 -8.053 -17.669 1.00 91.38 82 THR A C 1
ATOM 663 O O . THR A 1 82 ? 0.023 -7.263 -16.924 1.00 91.38 82 THR A O 1
ATOM 666 N N . VAL A 1 83 ? 0.321 -9.362 -17.656 1.00 94.19 83 VAL A N 1
ATOM 667 C CA . VAL A 1 83 ? -0.703 -9.943 -16.771 1.00 94.19 83 VAL A CA 1
ATOM 668 C C . VAL A 1 83 ? -0.347 -9.743 -15.299 1.00 94.19 83 VAL A C 1
ATOM 670 O O . VAL A 1 83 ? -1.201 -9.314 -14.526 1.00 94.19 83 VAL A O 1
ATOM 673 N N . LEU A 1 84 ? 0.899 -10.019 -14.903 1.00 94.06 84 LEU A N 1
ATOM 674 C CA . LEU A 1 84 ? 1.356 -9.830 -13.524 1.00 94.06 84 LEU A CA 1
ATOM 675 C C . LEU A 1 84 ? 1.288 -8.358 -13.104 1.00 94.06 84 LEU A C 1
ATOM 677 O O . LEU A 1 84 ? 0.826 -8.075 -12.001 1.00 94.06 84 LEU A O 1
ATOM 681 N N . SER A 1 85 ? 1.681 -7.438 -13.987 1.00 93.88 85 SER A N 1
ATOM 682 C CA . SER A 1 85 ? 1.632 -5.995 -13.735 1.00 93.88 85 SER A CA 1
ATOM 683 C C . SER A 1 85 ? 0.194 -5.497 -13.582 1.00 93.88 85 SER A C 1
ATOM 685 O O . SER A 1 85 ? -0.150 -4.893 -12.568 1.00 93.88 85 SER A O 1
ATOM 687 N N . VAL A 1 86 ? -0.702 -5.889 -14.496 1.00 95.88 86 VAL A N 1
ATOM 688 C CA . VAL A 1 86 ? -2.143 -5.609 -14.392 1.00 95.88 86 VAL A CA 1
ATOM 689 C C . VAL A 1 86 ? -2.724 -6.154 -13.088 1.00 95.88 86 VAL A C 1
ATOM 691 O O . VAL A 1 86 ? -3.455 -5.442 -12.399 1.00 95.88 86 VAL A O 1
ATOM 694 N N . MET A 1 87 ? -2.414 -7.403 -12.731 1.00 96.81 87 MET A N 1
ATOM 695 C CA . MET A 1 87 ? -2.889 -8.009 -11.485 1.00 96.81 87 MET A CA 1
ATOM 696 C C . MET A 1 87 ? -2.356 -7.266 -10.256 1.00 96.81 87 MET A C 1
ATOM 698 O O . MET A 1 87 ? -3.133 -7.010 -9.337 1.00 96.81 87 MET A O 1
ATOM 702 N N . GLY A 1 88 ? -1.074 -6.891 -10.251 1.00 94.88 88 GLY A N 1
ATOM 703 C CA . GLY A 1 88 ? -0.442 -6.115 -9.184 1.00 94.88 88 GLY A CA 1
ATOM 704 C C . GLY A 1 88 ? -1.145 -4.778 -8.964 1.00 94.88 88 GLY A C 1
ATOM 705 O O . GLY A 1 88 ? -1.646 -4.522 -7.868 1.00 94.88 88 GLY A O 1
ATOM 706 N N . SER A 1 89 ? -1.294 -3.973 -10.019 1.00 95.94 89 SER A N 1
ATOM 707 C CA . SER A 1 89 ? -1.976 -2.676 -9.935 1.00 95.94 89 SER A CA 1
ATOM 708 C C . SER A 1 89 ? -3.451 -2.815 -9.542 1.00 95.94 89 SER A C 1
ATOM 710 O O . SER A 1 89 ? -3.956 -2.022 -8.749 1.00 95.94 89 SER A O 1
ATOM 712 N N . CYS A 1 90 ? -4.152 -3.852 -10.021 1.00 96.62 90 CYS A N 1
ATOM 713 C CA . CYS A 1 90 ? -5.536 -4.120 -9.617 1.00 96.62 90 CYS A CA 1
ATOM 714 C C . CYS A 1 90 ? -5.654 -4.454 -8.122 1.00 96.62 90 CYS A C 1
ATOM 716 O O . CYS A 1 90 ? -6.596 -3.997 -7.475 1.00 96.62 90 CYS A O 1
ATOM 718 N N . MET A 1 91 ? -4.714 -5.227 -7.566 1.00 97.06 91 MET A N 1
ATOM 719 C CA . MET A 1 91 ? -4.689 -5.535 -6.131 1.00 97.06 91 MET A CA 1
ATOM 720 C C . MET A 1 91 ? -4.428 -4.278 -5.299 1.00 97.06 91 MET A C 1
ATOM 722 O O . MET A 1 91 ? -5.145 -4.048 -4.327 1.00 97.06 91 MET A O 1
ATOM 726 N N . MET A 1 92 ? -3.490 -3.422 -5.721 1.00 96.06 92 MET A N 1
ATOM 727 C CA . MET A 1 92 ? -3.228 -2.143 -5.049 1.00 96.06 92 MET A CA 1
ATOM 728 C C . MET A 1 92 ? -4.426 -1.197 -5.116 1.00 96.06 92 MET A C 1
ATOM 730 O O . MET A 1 92 ? -4.800 -0.591 -4.114 1.00 96.06 92 MET A O 1
ATOM 734 N N . PHE A 1 93 ? -5.090 -1.115 -6.268 1.00 96.88 93 PHE A N 1
ATOM 735 C CA . PHE A 1 93 ? -6.299 -0.311 -6.409 1.00 96.88 93 PHE A CA 1
ATOM 736 C C . PHE A 1 93 ? -7.440 -0.832 -5.524 1.00 96.88 93 PHE A C 1
ATOM 738 O O . PHE A 1 93 ? -8.126 -0.047 -4.868 1.00 96.88 93 PHE A O 1
ATOM 745 N N . TYR A 1 94 ? -7.638 -2.152 -5.471 1.00 96.62 94 TYR A N 1
ATOM 746 C CA . TYR A 1 94 ? -8.663 -2.754 -4.622 1.00 96.62 94 TYR A CA 1
ATOM 747 C C . TYR A 1 94 ? -8.365 -2.541 -3.131 1.00 96.62 94 TYR A C 1
ATOM 749 O O . TYR A 1 94 ? -9.285 -2.216 -2.379 1.00 96.62 94 TYR A O 1
ATOM 757 N N . ASN A 1 95 ? -7.092 -2.632 -2.727 1.00 96.00 95 ASN A N 1
ATOM 758 C CA . ASN A 1 95 ? -6.632 -2.253 -1.391 1.00 96.00 95 ASN A CA 1
ATOM 759 C C . ASN A 1 95 ? -7.004 -0.793 -1.066 1.00 96.00 95 ASN A C 1
ATOM 761 O O . ASN A 1 95 ? -7.709 -0.531 -0.095 1.00 96.00 95 ASN A O 1
ATOM 765 N N . ALA A 1 96 ? -6.649 0.144 -1.953 1.00 96.00 96 ALA A N 1
ATOM 766 C CA . ALA A 1 96 ? -6.962 1.568 -1.806 1.00 96.00 96 ALA A CA 1
ATOM 767 C C . ALA A 1 96 ? -8.469 1.835 -1.651 1.00 96.00 96 ALA A C 1
ATOM 769 O O . ALA A 1 96 ? -8.907 2.602 -0.792 1.00 96.00 96 ALA A O 1
ATOM 770 N N . ALA A 1 97 ? -9.282 1.199 -2.499 1.00 97.19 97 ALA A N 1
ATOM 771 C CA . ALA A 1 97 ? -10.731 1.346 -2.477 1.00 97.19 97 ALA A CA 1
ATOM 772 C C . ALA A 1 97 ? -11.332 0.799 -1.176 1.00 97.19 97 ALA A C 1
ATOM 774 O O . ALA A 1 97 ? -12.242 1.407 -0.604 1.00 97.19 97 ALA A O 1
ATOM 775 N N . TYR A 1 98 ? -10.811 -0.331 -0.695 1.00 96.44 98 TYR A N 1
ATOM 776 C CA . TYR A 1 98 ? -11.231 -0.924 0.564 1.00 96.44 98 TYR A CA 1
ATOM 777 C C . TYR A 1 98 ? -10.882 -0.023 1.758 1.00 96.44 98 TYR A C 1
ATOM 779 O O . TYR A 1 98 ? -11.760 0.256 2.581 1.00 96.44 98 TYR A O 1
ATOM 787 N N . ASP A 1 99 ? -9.662 0.519 1.803 1.00 93.81 99 ASP A N 1
ATOM 788 C CA . ASP A 1 99 ? -9.235 1.483 2.823 1.00 93.81 99 ASP A CA 1
ATOM 789 C C . ASP A 1 99 ? -10.076 2.758 2.810 1.00 93.81 99 ASP A C 1
ATOM 791 O O . ASP A 1 99 ? -10.535 3.214 3.860 1.00 93.81 99 ASP A O 1
ATOM 795 N N . PHE A 1 100 ? -10.383 3.290 1.627 1.00 95.94 100 PHE A N 1
ATOM 796 C CA . PHE A 1 100 ? -11.260 4.449 1.483 1.00 95.94 100 PHE A CA 1
ATOM 797 C C . PHE A 1 100 ? -12.669 4.177 2.034 1.00 95.94 100 PHE A C 1
ATOM 799 O O . PHE A 1 100 ? -13.228 4.983 2.786 1.00 95.94 100 PHE A O 1
ATOM 806 N N . CYS A 1 101 ? -13.262 3.030 1.685 1.00 95.94 101 CYS A N 1
ATOM 807 C CA . CYS A 1 101 ? -14.569 2.623 2.200 1.00 95.94 101 CYS A CA 1
ATOM 808 C C . CYS A 1 101 ? -14.551 2.454 3.725 1.00 95.94 101 CYS A C 1
ATOM 810 O O . CYS A 1 101 ? -15.492 2.887 4.398 1.00 95.94 101 CYS A O 1
ATOM 812 N N . ARG A 1 102 ? -13.480 1.863 4.265 1.00 92.94 102 ARG A N 1
ATOM 813 C CA . ARG A 1 102 ? -13.255 1.694 5.704 1.00 92.94 102 ARG A CA 1
ATOM 814 C C . ARG A 1 102 ? -13.174 3.048 6.414 1.00 92.94 102 ARG A C 1
ATOM 816 O O . ARG A 1 102 ? -13.954 3.283 7.335 1.00 92.94 102 ARG A O 1
ATOM 823 N N . ALA A 1 103 ? -12.321 3.957 5.950 1.00 91.81 103 ALA A N 1
ATOM 824 C CA . ALA A 1 103 ? -12.145 5.284 6.541 1.00 91.81 103 ALA A CA 1
ATOM 825 C C . ALA A 1 103 ? -13.442 6.111 6.511 1.00 91.81 103 ALA A C 1
ATOM 827 O O . ALA A 1 103 ? -13.818 6.757 7.492 1.00 91.81 103 ALA A O 1
ATOM 828 N N . ARG A 1 104 ? -14.206 6.028 5.414 1.00 93.81 104 ARG A N 1
ATOM 829 C CA . ARG A 1 104 ? -15.517 6.685 5.311 1.00 93.81 104 ARG A CA 1
ATOM 830 C C . ARG A 1 104 ? -16.538 6.118 6.297 1.00 93.81 104 ARG A C 1
ATOM 832 O O . ARG A 1 104 ? -17.335 6.878 6.846 1.00 93.81 104 ARG A O 1
ATOM 839 N N . HIS A 1 105 ? -16.539 4.802 6.503 1.00 92.12 105 HIS A N 1
ATOM 840 C CA . HIS A 1 105 ? -17.412 4.164 7.484 1.00 92.12 105 HIS A CA 1
ATOM 841 C C . HIS A 1 105 ? -17.089 4.642 8.904 1.00 92.12 105 HIS A C 1
ATOM 843 O O . HIS A 1 105 ? -18.010 4.987 9.639 1.00 92.12 105 HIS A O 1
ATOM 849 N N . PHE A 1 106 ? -15.804 4.728 9.264 1.00 87.38 106 PHE A N 1
ATOM 850 C CA . PHE A 1 106 ? -15.375 5.259 10.562 1.00 87.38 106 PHE A CA 1
ATOM 851 C C . PHE A 1 106 ? -15.786 6.706 10.773 1.00 87.38 106 PHE A C 1
ATOM 853 O O . PHE A 1 106 ? -16.399 7.024 11.788 1.00 87.38 106 PHE A O 1
ATOM 860 N N . LYS A 1 107 ? -15.538 7.563 9.778 1.00 90.50 107 LYS A N 1
ATOM 861 C CA . LYS A 1 107 ? -15.957 8.964 9.834 1.00 90.50 107 LYS A CA 1
ATOM 862 C C . LYS A 1 107 ? -17.456 9.095 10.116 1.00 90.50 107 LYS A C 1
ATOM 864 O O . LYS A 1 107 ? -17.852 9.875 10.971 1.00 90.50 107 LYS A O 1
ATOM 869 N N . LYS A 1 108 ? -18.284 8.298 9.433 1.00 92.31 108 LYS A N 1
ATOM 870 C CA . LYS A 1 108 ? -19.733 8.311 9.649 1.00 92.31 108 LYS A CA 1
ATOM 871 C C . LYS A 1 108 ? -20.112 7.861 11.066 1.00 92.31 108 LYS A C 1
ATOM 873 O O . LYS A 1 108 ? -20.976 8.471 11.676 1.00 92.31 108 LYS A O 1
ATOM 878 N N . GLN A 1 109 ? -19.466 6.823 11.600 1.00 88.62 109 GLN A N 1
ATOM 879 C CA . GLN A 1 109 ? -19.729 6.372 12.971 1.00 88.62 109 GLN A CA 1
ATOM 880 C C . GLN A 1 109 ? -19.389 7.447 14.009 1.00 88.62 109 GLN A C 1
ATOM 882 O O . GLN A 1 109 ? -20.142 7.609 14.964 1.00 88.62 109 GLN A O 1
ATOM 887 N N . GLN A 1 110 ? -18.301 8.194 13.806 1.00 86.00 110 GLN A N 1
ATOM 888 C CA . GLN A 1 110 ? -17.947 9.326 14.665 1.00 86.00 110 GLN A CA 1
ATOM 889 C C . GLN A 1 110 ? -18.990 10.449 14.581 1.00 86.00 110 GLN A C 1
ATOM 891 O O . GLN A 1 110 ? -19.408 10.969 15.611 1.00 86.00 110 GLN A O 1
ATOM 896 N N . GLU A 1 111 ? -19.459 10.783 13.374 1.00 88.81 111 GLU A N 1
ATOM 897 C CA . GLU A 1 111 ? -20.523 11.778 13.168 1.00 88.81 111 GLU A CA 1
ATOM 898 C C . GLU A 1 111 ? -21.844 11.355 13.841 1.00 88.81 111 GLU A C 1
ATOM 900 O O . GLU A 1 111 ? -22.474 12.168 14.516 1.00 88.81 111 GLU A O 1
ATOM 905 N N . ASP A 1 112 ? -22.239 10.084 13.708 1.00 88.62 112 ASP A N 1
ATOM 906 C CA . ASP A 1 112 ? -23.458 9.538 14.320 1.00 88.62 112 ASP A CA 1
ATOM 907 C C . ASP A 1 112 ? -23.361 9.546 15.865 1.00 88.62 112 ASP A C 1
ATOM 909 O O . ASP A 1 112 ? -24.331 9.864 16.553 1.00 88.62 112 ASP A O 1
ATOM 913 N N . GLN A 1 113 ? -22.187 9.236 16.432 1.00 84.75 113 GLN A N 1
ATOM 914 C CA . GLN A 1 113 ? -21.948 9.309 17.881 1.00 84.75 113 GLN A CA 1
ATOM 915 C C . GLN A 1 113 ? -21.961 10.747 18.405 1.00 84.75 113 GLN A C 1
ATOM 917 O O . GLN A 1 113 ? -22.507 11.001 19.479 1.00 84.75 113 GLN A O 1
ATOM 922 N N . GLN A 1 114 ? -21.390 11.684 17.648 1.00 85.50 114 GLN A N 1
ATOM 923 C CA . GLN A 1 114 ? -21.383 13.097 18.009 1.00 85.50 114 GLN A CA 1
ATOM 924 C C . GLN A 1 114 ? -22.807 13.673 18.033 1.00 85.50 114 GLN A C 1
ATOM 926 O O . GLN A 1 114 ? -23.174 14.342 18.994 1.00 85.50 114 GLN A O 1
ATOM 931 N N . GLN A 1 115 ? -23.643 13.329 17.047 1.00 88.94 115 GLN A N 1
ATOM 932 C CA . GLN A 1 115 ? -25.048 13.757 17.011 1.00 88.94 115 GLN A CA 1
ATOM 933 C C . GLN A 1 115 ? -25.859 13.231 18.201 1.00 88.94 115 GLN A C 1
ATOM 935 O O . GLN A 1 115 ? -26.619 13.982 18.805 1.00 88.94 115 GLN A O 1
ATOM 940 N N . LEU A 1 116 ? -25.669 11.964 18.587 1.00 86.56 116 LEU A N 1
ATOM 941 C CA . LEU A 1 116 ? -26.343 11.390 19.760 1.00 86.56 116 LEU A CA 1
ATOM 942 C C . LEU A 1 116 ? -25.953 12.089 21.069 1.00 86.56 116 LEU A C 1
ATOM 944 O O . LEU A 1 116 ? -26.755 12.135 22.002 1.00 86.56 116 LEU A O 1
ATOM 948 N N . HIS A 1 117 ? -24.726 12.602 21.157 1.00 82.31 117 HIS A N 1
ATOM 949 C CA . HIS A 1 117 ? -24.280 13.373 22.311 1.00 82.31 117 HIS A CA 1
ATOM 950 C C . HIS A 1 117 ? -24.919 14.770 22.331 1.00 82.31 117 HIS A C 1
ATOM 952 O O . HIS A 1 117 ? -25.370 15.215 23.385 1.00 82.31 117 HIS A O 1
ATOM 958 N N . ASP A 1 118 ? -25.001 15.435 21.177 1.00 84.12 118 ASP A N 1
ATOM 959 C CA . ASP A 1 118 ? -25.606 16.766 21.051 1.00 84.12 118 ASP A CA 1
ATOM 960 C C . ASP A 1 118 ? -27.123 16.748 21.343 1.00 84.12 118 ASP A C 1
ATOM 962 O O . ASP A 1 118 ? -27.646 17.660 21.988 1.00 84.12 118 ASP A O 1
ATOM 966 N N . ASP A 1 119 ? -27.831 15.687 20.939 1.00 86.19 119 ASP A N 1
ATOM 967 C CA . ASP A 1 119 ? -29.282 15.546 21.144 1.00 86.19 119 ASP A CA 1
ATOM 968 C C . ASP A 1 119 ? -29.682 15.321 22.614 1.00 86.19 119 ASP A C 1
ATOM 970 O O . ASP A 1 119 ? -30.809 15.639 23.004 1.00 86.19 119 ASP A O 1
ATOM 974 N N . ASN A 1 120 ? -28.779 14.802 23.454 1.00 84.88 120 ASN A N 1
ATOM 975 C CA . ASN A 1 120 ? -29.081 14.531 24.863 1.00 84.88 120 ASN A CA 1
ATOM 976 C C . ASN A 1 120 ? -29.086 15.786 25.750 1.00 84.88 120 ASN A C 1
ATOM 978 O O . ASN A 1 120 ? -29.461 15.686 26.914 1.00 84.88 120 ASN A O 1
ATOM 982 N N . GLY A 1 121 ? -28.753 16.967 25.216 1.00 70.75 121 GLY A N 1
ATOM 983 C CA . GLY A 1 121 ? -29.083 18.262 25.827 1.00 70.75 121 GLY A CA 1
ATOM 984 C C . GLY A 1 121 ? -28.442 18.574 27.186 1.00 70.75 121 GLY A C 1
ATOM 985 O O . GLY A 1 121 ? -28.714 19.645 27.738 1.00 70.75 121 GLY A O 1
ATOM 986 N N . ASP A 1 122 ? -27.586 17.697 27.710 1.00 68.81 122 ASP A N 1
ATOM 987 C CA . ASP A 1 122 ? -26.783 17.952 28.901 1.00 68.81 122 ASP A CA 1
ATOM 988 C C . ASP A 1 122 ? -25.688 18.965 28.539 1.00 68.81 122 ASP A C 1
ATOM 990 O O . ASP A 1 122 ? -24.559 18.631 28.190 1.00 68.81 122 ASP A O 1
ATOM 994 N N . ASN A 1 123 ? -26.056 20.246 28.624 1.00 61.59 123 ASN A N 1
ATOM 995 C CA . ASN A 1 123 ? -25.169 21.411 28.539 1.00 61.59 123 ASN A CA 1
ATOM 996 C C . ASN A 1 123 ? -24.197 21.512 29.734 1.00 61.59 123 ASN A C 1
ATOM 998 O O . ASN A 1 123 ? -23.675 22.596 29.999 1.00 61.59 123 ASN A O 1
ATOM 1002 N N . ASP A 1 124 ? -23.969 20.425 30.474 1.00 62.69 124 ASP A N 1
ATOM 1003 C CA . ASP A 1 124 ? -22.994 20.408 31.555 1.00 62.69 124 ASP A CA 1
ATOM 1004 C C . ASP A 1 124 ? -21.592 20.479 30.944 1.00 62.69 124 ASP A C 1
ATOM 1006 O O . ASP A 1 124 ? -21.073 19.532 30.354 1.00 62.69 124 ASP A O 1
ATOM 1010 N N . ASP A 1 125 ? -21.035 21.684 31.047 1.00 56.09 125 ASP A N 1
ATOM 1011 C CA . ASP A 1 125 ? -19.680 22.114 30.737 1.00 56.09 125 ASP A CA 1
ATOM 1012 C C . ASP A 1 125 ? -18.704 20.985 30.374 1.00 56.09 125 ASP A C 1
ATOM 1014 O O . ASP A 1 125 ? -17.948 20.471 31.196 1.00 56.09 125 ASP A O 1
ATOM 1018 N N . THR A 1 126 ? -18.594 20.732 29.069 1.00 48.75 126 THR A N 1
ATOM 1019 C CA . THR A 1 126 ? -17.307 20.538 28.384 1.00 48.75 126 THR A CA 1
ATOM 1020 C C . THR A 1 126 ? -16.314 19.597 29.070 1.00 48.75 126 THR A C 1
ATOM 1022 O O . THR A 1 126 ? -15.118 19.893 29.168 1.00 48.75 126 THR A O 1
ATOM 1025 N N . HIS A 1 127 ? -16.734 18.378 29.405 1.00 49.22 127 HIS A N 1
ATOM 1026 C CA . HIS A 1 127 ? -15.797 17.284 29.197 1.00 49.22 127 HIS A CA 1
ATOM 1027 C C . HIS A 1 127 ? -15.633 17.150 27.689 1.00 49.22 127 HIS A C 1
ATOM 1029 O O . HIS A 1 127 ? -16.377 16.437 27.030 1.00 49.22 127 HIS A O 1
ATOM 1035 N N . ASN A 1 128 ? -14.668 17.911 27.155 1.00 47.47 128 ASN A N 1
ATOM 1036 C CA . ASN A 1 128 ? -14.053 17.690 25.858 1.00 47.47 128 ASN A CA 1
ATOM 1037 C C . ASN A 1 128 ? -13.702 16.203 25.803 1.00 47.47 128 ASN A C 1
ATOM 1039 O O . ASN A 1 128 ? -12.588 15.803 26.150 1.00 47.47 128 ASN A O 1
ATOM 1043 N N . PHE A 1 129 ? -14.640 15.389 25.327 1.00 45.47 129 PHE A N 1
ATOM 1044 C CA . PHE A 1 129 ? -14.425 14.023 24.889 1.00 45.47 129 PHE A CA 1
ATOM 1045 C C . PHE A 1 129 ? -13.657 14.078 23.559 1.00 45.47 129 PHE A C 1
ATOM 1047 O O . PHE A 1 129 ? -13.903 13.335 22.623 1.00 45.47 129 PHE A O 1
ATOM 1054 N N . ASN A 1 130 ? -12.630 14.934 23.515 1.00 41.72 130 ASN A N 1
ATOM 1055 C CA . ASN A 1 130 ? -11.447 14.830 22.685 1.00 41.72 130 ASN A CA 1
ATOM 1056 C C . ASN A 1 130 ? -10.629 13.615 23.154 1.00 41.72 130 ASN A C 1
ATOM 1058 O O . ASN A 1 130 ? -9.417 13.729 23.324 1.00 41.72 130 ASN A O 1
ATOM 1062 N N . GLY A 1 131 ? -11.287 12.480 23.425 1.00 44.12 131 GLY A N 1
ATOM 1063 C CA . GLY A 1 131 ? -10.680 11.162 23.544 1.00 44.12 131 GLY A CA 1
ATOM 1064 C C . GLY A 1 131 ? -10.231 10.743 22.147 1.00 44.12 131 GLY A C 1
ATOM 1065 O O . GLY A 1 131 ? -10.880 9.947 21.495 1.00 44.12 131 GLY A O 1
ATOM 1066 N N . ARG A 1 132 ? -9.257 11.420 21.538 1.00 42.41 132 ARG A N 1
ATOM 1067 C CA . ARG A 1 132 ? -7.811 11.153 21.666 1.00 42.41 132 ARG A CA 1
ATOM 1068 C C . ARG A 1 132 ? -7.355 9.765 21.225 1.00 42.41 132 ARG A C 1
ATOM 1070 O O . ARG A 1 132 ? -6.225 9.380 21.555 1.00 42.41 132 ARG A O 1
ATOM 1077 N N . ARG A 1 133 ? -8.196 9.011 20.516 1.00 45.75 133 ARG A N 1
ATOM 1078 C CA . ARG A 1 133 ? -7.799 7.673 20.076 1.00 45.75 133 ARG A CA 1
ATOM 1079 C C . ARG A 1 133 ? -7.954 7.343 18.610 1.00 45.75 133 ARG A C 1
ATOM 1081 O O . ARG A 1 133 ? -7.194 6.498 18.153 1.00 45.75 133 ARG A O 1
ATOM 1088 N N . ASP A 1 134 ? -8.778 8.064 17.873 1.00 54.91 134 ASP A N 1
ATOM 1089 C CA . ASP A 1 134 ? -8.973 7.729 16.473 1.00 54.91 134 ASP A CA 1
ATOM 1090 C C . ASP A 1 134 ? -8.255 8.779 15.639 1.00 54.91 134 ASP A C 1
ATOM 1092 O O . ASP A 1 134 ? -8.552 9.974 15.742 1.00 54.91 134 ASP A O 1
ATOM 1096 N N . GLY A 1 135 ? -7.257 8.342 14.868 1.00 67.38 135 GLY A N 1
ATOM 1097 C CA . GLY A 1 135 ? -6.582 9.193 13.893 1.00 67.38 135 GLY A CA 1
ATOM 1098 C C . GLY A 1 135 ? -7.613 9.979 13.085 1.00 67.38 135 GLY A C 1
ATOM 1099 O O . GLY A 1 135 ? -8.720 9.503 12.839 1.00 67.38 135 GLY A O 1
ATOM 1100 N N . ASN A 1 136 ? -7.294 11.225 12.728 1.00 83.88 136 ASN A N 1
ATOM 1101 C CA . ASN A 1 136 ? -8.234 12.049 11.974 1.00 83.88 136 ASN A CA 1
ATOM 1102 C C . ASN A 1 136 ? -8.586 11.306 10.667 1.00 83.88 136 ASN A C 1
ATOM 1104 O O . ASN A 1 136 ? -7.711 11.191 9.805 1.00 83.88 136 ASN A O 1
ATOM 1108 N N . PRO A 1 137 ? -9.841 10.847 10.479 1.00 86.25 137 PRO A N 1
ATOM 1109 C CA . PRO A 1 137 ? -10.216 9.973 9.365 1.00 86.25 137 PRO A CA 1
ATOM 1110 C C . PRO A 1 137 ? -10.040 10.659 8.006 1.00 86.25 137 PRO A C 1
ATOM 1112 O O . PRO A 1 137 ? -10.056 10.016 6.960 1.00 86.25 137 PRO A O 1
ATOM 1115 N N . GLN A 1 138 ? -9.869 11.985 7.995 1.00 89.81 138 GLN A N 1
ATOM 1116 C CA . GLN A 1 138 ? -9.496 12.728 6.798 1.00 89.81 138 GLN A CA 1
ATOM 1117 C C . GLN A 1 138 ? -8.110 12.326 6.282 1.00 89.81 138 GLN A C 1
ATOM 1119 O O . GLN A 1 138 ? -7.939 12.253 5.069 1.00 89.81 138 GLN A O 1
ATOM 1124 N N . TRP A 1 139 ? -7.142 12.046 7.163 1.00 90.06 139 TRP A N 1
ATOM 1125 C CA . TRP A 1 139 ? -5.815 11.584 6.750 1.00 90.06 139 TRP A CA 1
ATOM 1126 C C . TRP A 1 139 ? -5.888 10.206 6.106 1.00 90.06 139 TRP A C 1
ATOM 1128 O O . TRP A 1 139 ? -5.325 10.042 5.031 1.00 90.06 139 TRP A O 1
ATOM 1138 N N . ASP A 1 140 ? -6.657 9.279 6.677 1.00 90.44 140 ASP A N 1
ATOM 1139 C CA . ASP A 1 140 ? -6.851 7.938 6.111 1.00 90.44 140 ASP A CA 1
ATOM 1140 C C . ASP A 1 140 ? -7.527 7.998 4.737 1.00 90.44 140 ASP A C 1
ATOM 1142 O O . ASP A 1 140 ? -7.138 7.301 3.802 1.00 90.44 140 ASP A O 1
ATOM 1146 N N . ILE A 1 141 ? -8.515 8.886 4.575 1.00 93.81 141 ILE A N 1
ATOM 1147 C CA . ILE A 1 141 ? -9.155 9.133 3.278 1.00 93.81 141 ILE A CA 1
ATOM 1148 C C . ILE A 1 141 ? -8.141 9.698 2.273 1.00 93.81 141 ILE A C 1
ATOM 1150 O O . ILE A 1 141 ? -8.096 9.241 1.132 1.00 93.81 141 ILE A O 1
ATOM 1154 N N . CYS A 1 142 ? -7.336 10.686 2.670 1.00 94.81 142 CYS A N 1
ATOM 1155 C CA . CYS A 1 142 ? -6.314 11.279 1.806 1.00 94.81 142 CYS A CA 1
ATOM 1156 C C . CYS A 1 142 ? -5.227 10.267 1.416 1.00 94.81 142 CYS A C 1
ATOM 1158 O O . CYS A 1 142 ? -4.834 10.231 0.252 1.00 94.81 142 CYS A O 1
ATOM 1160 N N . ALA A 1 143 ? -4.785 9.438 2.363 1.00 93.75 143 ALA A N 1
ATOM 1161 C CA . ALA A 1 143 ? -3.841 8.346 2.160 1.00 93.75 143 ALA A CA 1
ATOM 1162 C C . ALA A 1 143 ? -4.386 7.337 1.138 1.00 93.75 143 ALA A C 1
ATOM 1164 O O . ALA A 1 143 ? -3.787 7.121 0.084 1.00 93.75 143 ALA A O 1
ATOM 1165 N N . ALA A 1 144 ? -5.597 6.822 1.376 1.00 95.19 144 ALA A N 1
ATOM 1166 C CA . ALA A 1 144 ? -6.257 5.880 0.478 1.00 95.19 144 ALA A CA 1
ATOM 1167 C C . ALA A 1 144 ? -6.460 6.454 -0.935 1.00 95.19 144 ALA A C 1
ATOM 1169 O O . ALA A 1 144 ? -6.271 5.751 -1.927 1.00 95.19 144 ALA A O 1
ATOM 1170 N N . LEU A 1 145 ? -6.801 7.743 -1.055 1.00 96.81 145 LEU A N 1
ATOM 1171 C CA . LEU A 1 145 ? -6.911 8.409 -2.355 1.00 96.81 145 LEU A CA 1
ATOM 1172 C C . LEU A 1 145 ? -5.554 8.540 -3.054 1.00 96.81 145 LEU A C 1
ATOM 1174 O O . LEU A 1 145 ? -5.469 8.230 -4.239 1.00 96.81 145 LEU A O 1
ATOM 1178 N N . ALA A 1 146 ? -4.504 8.973 -2.350 1.00 97.12 146 ALA A N 1
ATOM 1179 C CA . ALA A 1 146 ? -3.159 9.083 -2.917 1.00 97.12 146 ALA A CA 1
ATOM 1180 C C . ALA A 1 146 ? -2.655 7.720 -3.416 1.00 97.12 146 ALA A C 1
ATOM 1182 O O . ALA A 1 146 ? -2.211 7.613 -4.559 1.00 97.12 146 ALA A O 1
ATOM 1183 N N . PHE A 1 147 ? -2.817 6.673 -2.603 1.00 96.12 147 PHE A N 1
ATOM 1184 C CA . PHE A 1 147 ? -2.472 5.300 -2.968 1.00 96.12 147 PHE A CA 1
ATOM 1185 C C . PHE A 1 147 ? -3.296 4.794 -4.162 1.00 96.12 147 PHE A C 1
ATOM 1187 O O . PHE A 1 147 ? -2.757 4.207 -5.098 1.00 96.12 147 PHE A O 1
ATOM 1194 N N . GLY A 1 148 ? -4.601 5.079 -4.181 1.00 97.19 148 GLY A N 1
ATOM 1195 C CA . GLY A 1 148 ? -5.487 4.706 -5.283 1.00 97.19 148 GLY A CA 1
ATOM 1196 C C . GLY A 1 148 ? -5.137 5.398 -6.600 1.00 97.19 148 GLY A C 1
ATOM 1197 O O . GLY A 1 148 ? -5.161 4.754 -7.648 1.00 97.19 148 GLY A O 1
ATOM 1198 N N . PHE A 1 149 ? -4.775 6.686 -6.567 1.00 97.94 149 PHE A N 1
ATOM 1199 C CA . PHE A 1 149 ? -4.306 7.400 -7.756 1.00 97.94 149 PHE A CA 1
ATOM 1200 C C . PHE A 1 149 ? -2.993 6.825 -8.282 1.00 97.94 149 PHE A C 1
ATOM 1202 O O . PHE A 1 149 ? -2.893 6.617 -9.489 1.00 97.94 149 PHE A O 1
ATOM 1209 N N . ALA A 1 150 ? -2.035 6.512 -7.405 1.00 97.06 150 ALA A N 1
ATOM 1210 C CA . ALA A 1 150 ? -0.798 5.841 -7.799 1.00 97.06 150 ALA A CA 1
ATOM 1211 C C . ALA A 1 150 ? -1.090 4.514 -8.522 1.00 97.06 150 ALA A C 1
ATOM 1213 O O . ALA A 1 150 ? -0.673 4.322 -9.662 1.00 97.06 150 ALA A O 1
ATOM 1214 N N . ALA A 1 151 ? -1.933 3.657 -7.935 1.00 96.38 151 ALA A N 1
ATOM 1215 C CA . ALA A 1 151 ? -2.302 2.371 -8.527 1.00 96.38 151 ALA A CA 1
ATOM 1216 C C . ALA A 1 151 ? -3.014 2.500 -9.891 1.00 96.38 151 ALA A C 1
ATOM 1218 O O . ALA A 1 151 ? -2.789 1.689 -10.790 1.00 96.38 151 ALA A O 1
ATOM 1219 N N . ILE A 1 152 ? -3.861 3.522 -10.080 1.00 97.94 152 ILE A N 1
ATOM 1220 C CA . ILE A 1 152 ? -4.492 3.804 -11.383 1.00 97.94 152 ILE A CA 1
ATOM 1221 C C . ILE A 1 152 ? -3.448 4.245 -12.414 1.00 97.94 152 ILE A C 1
ATOM 1223 O O . ILE A 1 152 ? -3.531 3.840 -13.574 1.00 97.94 152 ILE A O 1
ATOM 1227 N N . ILE A 1 153 ? -2.492 5.085 -12.015 1.00 97.31 153 ILE A N 1
ATOM 1228 C CA . ILE A 1 153 ? -1.429 5.565 -12.902 1.00 97.31 153 ILE A CA 1
ATOM 1229 C C . ILE A 1 153 ? -0.513 4.405 -13.301 1.00 97.31 153 ILE A C 1
ATOM 1231 O O . ILE A 1 153 ? -0.210 4.281 -14.485 1.00 97.31 153 ILE A O 1
ATOM 1235 N N . ASP A 1 154 ? -0.149 3.523 -12.365 1.00 95.12 154 ASP A N 1
ATOM 1236 C CA . ASP A 1 154 ? 0.582 2.284 -12.660 1.00 95.12 154 ASP A CA 1
ATOM 1237 C C . ASP A 1 154 ? -0.171 1.432 -13.677 1.00 95.12 154 ASP A C 1
ATOM 1239 O O . ASP A 1 154 ? 0.387 1.054 -14.705 1.00 95.12 154 ASP A O 1
ATOM 1243 N N . PHE A 1 155 ? -1.462 1.192 -13.433 1.00 95.31 155 PHE A N 1
ATOM 1244 C CA . PHE A 1 155 ? -2.300 0.429 -14.348 1.00 95.31 155 PHE A CA 1
ATOM 1245 C C . PHE A 1 155 ? -2.311 1.057 -15.746 1.00 95.31 155 PHE A C 1
ATOM 1247 O O . PHE A 1 155 ? -2.104 0.353 -16.730 1.00 95.31 155 PHE A O 1
ATOM 1254 N N . ALA A 1 156 ? -2.494 2.377 -15.848 1.00 96.25 156 ALA A N 1
ATOM 1255 C CA . ALA A 1 156 ? -2.452 3.098 -17.119 1.00 96.25 156 ALA A CA 1
ATOM 1256 C C . ALA A 1 156 ? -1.078 3.000 -17.803 1.00 96.25 156 ALA A C 1
ATOM 1258 O O . ALA A 1 156 ? -1.015 2.831 -19.023 1.00 96.25 156 ALA A O 1
ATOM 1259 N N . ASN A 1 157 ? 0.009 3.051 -17.030 1.00 94.00 157 ASN A N 1
ATOM 1260 C CA . ASN A 1 157 ? 1.371 2.928 -17.537 1.00 94.00 157 ASN A CA 1
ATOM 1261 C C . ASN A 1 157 ? 1.601 1.580 -18.237 1.00 94.00 157 ASN A C 1
ATOM 1263 O O . ASN A 1 157 ? 2.258 1.543 -19.276 1.00 94.00 157 ASN A O 1
ATOM 1267 N N . VAL A 1 158 ? 0.988 0.493 -17.747 1.00 92.00 158 VAL A N 1
ATOM 1268 C CA . VAL A 1 158 ? 1.048 -0.818 -18.418 1.00 92.00 158 VAL A CA 1
ATOM 1269 C C . VAL A 1 158 ? 0.499 -0.745 -19.846 1.00 92.00 158 VAL A C 1
ATOM 1271 O O . VAL A 1 158 ? 1.100 -1.297 -20.766 1.00 92.00 158 VAL A O 1
ATOM 1274 N N . PHE A 1 159 ? -0.613 -0.036 -20.067 1.00 92.12 159 PHE A N 1
ATOM 1275 C CA . PHE A 1 159 ? -1.198 0.105 -21.407 1.00 92.12 159 PHE A CA 1
ATOM 1276 C C . PHE A 1 159 ? -0.385 1.034 -22.299 1.00 92.12 159 PHE A C 1
ATOM 1278 O O . PHE A 1 159 ? -0.205 0.728 -23.474 1.00 92.12 159 PHE A O 1
ATOM 1285 N N . VAL A 1 160 ? 0.116 2.148 -21.763 1.00 91.94 160 VAL A N 1
ATOM 1286 C CA . VAL A 1 160 ? 0.947 3.083 -22.537 1.00 91.94 160 VAL A CA 1
ATOM 1287 C C . VAL A 1 160 ? 2.235 2.401 -22.994 1.00 91.94 160 VAL A C 1
ATOM 1289 O O . VAL A 1 160 ? 2.572 2.470 -24.178 1.00 91.94 160 VAL A O 1
ATOM 1292 N N . GLY A 1 161 ? 2.912 1.693 -22.087 1.00 86.81 161 GLY A N 1
ATOM 1293 C CA . GLY A 1 161 ? 4.122 0.939 -22.405 1.00 86.81 161 GLY A CA 1
ATOM 1294 C C . GLY A 1 161 ? 3.872 -0.165 -23.434 1.00 86.81 161 GLY A C 1
ATOM 1295 O O . GLY A 1 161 ? 4.666 -0.336 -24.353 1.00 86.81 161 GLY A O 1
ATOM 1296 N N . TYR A 1 162 ? 2.742 -0.873 -23.329 1.00 85.31 162 TYR A N 1
ATOM 1297 C CA . TYR A 1 162 ? 2.432 -1.991 -24.222 1.00 85.31 162 TYR A CA 1
ATOM 1298 C C . TYR A 1 162 ? 1.901 -1.563 -25.604 1.00 85.31 162 TYR A C 1
ATOM 1300 O O . TYR A 1 162 ? 2.310 -2.126 -26.616 1.00 85.31 162 TYR A O 1
ATOM 1308 N N . TYR A 1 163 ? 0.981 -0.593 -25.671 1.00 86.94 163 TYR A N 1
ATOM 1309 C CA . TYR A 1 163 ? 0.251 -0.263 -26.905 1.00 86.94 163 TYR A CA 1
ATOM 1310 C C . TYR A 1 163 ? 0.788 0.961 -27.646 1.00 86.94 163 TYR A C 1
ATOM 1312 O O . TYR A 1 163 ? 0.780 0.970 -28.876 1.00 86.94 163 TYR A O 1
ATOM 1320 N N . GLU A 1 164 ? 1.201 2.008 -26.931 1.00 81.75 164 GLU A N 1
ATOM 1321 C CA . GLU A 1 164 ? 1.590 3.274 -27.566 1.00 81.75 164 GLU A CA 1
ATOM 1322 C C . GLU A 1 164 ? 3.092 3.362 -27.842 1.00 81.75 164 GLU A C 1
ATOM 1324 O O . GLU A 1 164 ? 3.501 4.166 -28.678 1.00 81.75 164 GLU A O 1
ATOM 1329 N N . MET A 1 165 ? 3.907 2.549 -27.153 1.00 83.25 165 MET A N 1
ATOM 1330 C CA . MET A 1 165 ? 5.377 2.578 -27.225 1.00 83.25 165 MET A CA 1
ATOM 1331 C C . MET A 1 165 ? 5.952 3.998 -27.041 1.00 83.25 165 MET A C 1
ATOM 1333 O O . MET A 1 165 ? 6.987 4.354 -27.601 1.00 83.25 165 MET A O 1
ATOM 1337 N N . ASN A 1 166 ? 5.263 4.843 -26.267 1.00 90.25 166 ASN A N 1
ATOM 1338 C CA . ASN A 1 166 ? 5.694 6.206 -25.980 1.00 90.25 166 ASN A CA 1
ATOM 1339 C C . ASN A 1 166 ? 6.512 6.226 -24.684 1.00 90.25 166 ASN A C 1
ATOM 1341 O O . ASN A 1 166 ? 5.972 6.432 -23.595 1.00 90.25 166 ASN A O 1
ATOM 1345 N N . GLU A 1 167 ? 7.820 6.019 -24.818 1.00 88.12 167 GLU A N 1
ATOM 1346 C CA . GLU A 1 167 ? 8.765 5.927 -23.696 1.00 88.12 167 GLU A CA 1
ATOM 1347 C C . GLU A 1 167 ? 8.722 7.161 -22.783 1.00 88.12 167 GLU A C 1
ATOM 1349 O O . GLU A 1 167 ? 8.703 7.031 -21.561 1.00 88.12 167 GLU A O 1
ATOM 1354 N N . ASN A 1 168 ? 8.610 8.363 -23.360 1.00 90.88 168 ASN A N 1
ATOM 1355 C CA . ASN A 1 168 ? 8.536 9.605 -22.588 1.00 90.88 168 ASN A CA 1
ATOM 1356 C C . ASN A 1 168 ? 7.256 9.687 -21.749 1.00 90.88 168 ASN A C 1
ATOM 1358 O O . ASN A 1 168 ? 7.288 10.137 -20.604 1.00 90.88 168 ASN A O 1
ATOM 1362 N N . LEU A 1 169 ? 6.110 9.290 -22.311 1.00 92.69 169 LEU A N 1
ATOM 1363 C CA . LEU A 1 169 ? 4.858 9.278 -21.556 1.00 92.69 169 LEU A CA 1
ATOM 1364 C C . LEU A 1 169 ? 4.912 8.222 -20.447 1.00 92.69 169 LEU A C 1
ATOM 1366 O O . LEU A 1 169 ? 4.538 8.524 -19.317 1.00 92.69 169 LEU A O 1
ATOM 1370 N N . SER A 1 170 ? 5.431 7.030 -20.748 1.00 92.56 170 SER A N 1
ATOM 1371 C CA . SER A 1 170 ? 5.573 5.949 -19.770 1.00 92.56 170 SER A CA 1
ATOM 1372 C C . SER A 1 170 ? 6.486 6.335 -18.598 1.00 92.56 170 SER A C 1
ATOM 1374 O O . SER A 1 170 ? 6.089 6.199 -17.441 1.00 92.56 170 SER A O 1
ATOM 1376 N N . ALA A 1 171 ? 7.653 6.928 -18.873 1.00 91.06 171 ALA A N 1
ATOM 1377 C CA . ALA A 1 171 ? 8.566 7.415 -17.838 1.00 91.06 171 ALA A CA 1
ATOM 1378 C C . ALA A 1 171 ? 7.904 8.470 -16.933 1.00 91.06 171 ALA A C 1
ATOM 1380 O O . ALA A 1 171 ? 7.984 8.387 -15.707 1.00 91.06 171 ALA A O 1
ATOM 1381 N N . ASN A 1 172 ? 7.176 9.428 -17.520 1.00 94.38 172 ASN A N 1
ATOM 1382 C CA . ASN A 1 172 ? 6.452 10.445 -16.754 1.00 94.38 172 ASN A CA 1
ATOM 1383 C C . ASN A 1 172 ? 5.342 9.847 -15.878 1.00 94.38 172 ASN A C 1
ATOM 1385 O O . ASN A 1 172 ? 5.158 10.290 -14.741 1.00 94.38 172 ASN A O 1
ATOM 1389 N N . LEU A 1 173 ? 4.601 8.853 -16.379 1.00 94.75 173 LEU A N 1
ATOM 1390 C CA . LEU A 1 173 ? 3.579 8.158 -15.593 1.00 94.75 173 LEU A CA 1
ATOM 1391 C C . LEU A 1 173 ? 4.209 7.401 -14.423 1.00 94.75 173 LEU A C 1
ATOM 1393 O O . LEU A 1 173 ? 3.709 7.510 -13.305 1.00 94.75 173 LEU A O 1
ATOM 1397 N N . TRP A 1 174 ? 5.331 6.716 -14.647 1.00 94.06 174 TRP A N 1
ATOM 1398 C CA . TRP A 1 174 ? 6.030 5.988 -13.591 1.00 94.06 174 TRP A CA 1
ATOM 1399 C C . TRP A 1 174 ? 6.542 6.917 -12.480 1.00 94.06 174 TRP A C 1
ATOM 1401 O O . TRP A 1 174 ? 6.243 6.692 -11.307 1.00 94.06 174 TRP A O 1
ATOM 1411 N N . ILE A 1 175 ? 7.188 8.035 -12.842 1.00 95.31 175 ILE A N 1
ATOM 1412 C CA . ILE A 1 175 ? 7.609 9.075 -11.885 1.00 95.31 175 ILE A CA 1
ATOM 1413 C C . ILE A 1 175 ? 6.402 9.627 -11.116 1.00 95.31 175 ILE A C 1
ATOM 1415 O O . ILE A 1 175 ? 6.453 9.779 -9.894 1.00 95.31 175 ILE A O 1
ATOM 1419 N N . THR A 1 176 ? 5.307 9.929 -11.818 1.00 96.81 176 THR A N 1
ATOM 1420 C CA . THR A 1 176 ? 4.099 10.486 -11.194 1.00 96.81 176 THR A CA 1
ATOM 1421 C C . THR A 1 176 ? 3.502 9.505 -10.187 1.00 96.81 176 THR A C 1
ATOM 1423 O O . THR A 1 176 ? 3.174 9.907 -9.073 1.00 96.81 176 THR A O 1
ATOM 1426 N N . SER A 1 177 ? 3.403 8.223 -10.542 1.00 97.19 177 SER A N 1
ATOM 1427 C CA . SER A 1 177 ? 2.926 7.172 -9.640 1.00 97.19 177 SER A CA 1
ATOM 1428 C C . SER A 1 177 ? 3.799 7.052 -8.388 1.00 97.19 177 SER A C 1
ATOM 1430 O O . SER A 1 177 ? 3.289 7.135 -7.268 1.00 97.19 177 SER A O 1
ATOM 1432 N N . ALA A 1 178 ? 5.126 6.987 -8.558 1.00 97.00 178 ALA A N 1
ATOM 1433 C CA . ALA A 1 178 ? 6.078 6.920 -7.449 1.00 97.00 178 ALA A CA 1
ATOM 1434 C C . ALA A 1 178 ? 5.932 8.111 -6.482 1.00 97.00 178 ALA A C 1
ATOM 1436 O O . ALA A 1 178 ? 5.964 7.942 -5.262 1.00 97.00 178 ALA A O 1
ATOM 1437 N N . LEU A 1 179 ? 5.693 9.320 -7.005 1.00 97.62 179 LEU A N 1
ATOM 1438 C CA . LEU A 1 179 ? 5.439 10.507 -6.183 1.00 97.62 179 LEU A CA 1
ATOM 1439 C C . LEU A 1 179 ? 4.136 10.404 -5.377 1.00 97.62 179 LEU A C 1
ATOM 1441 O O . LEU A 1 179 ? 4.100 10.863 -4.235 1.00 97.62 179 LEU A O 1
ATOM 1445 N N . PHE A 1 180 ? 3.077 9.802 -5.926 1.00 98.00 180 PHE A N 1
ATOM 1446 C CA . PHE A 1 180 ? 1.834 9.572 -5.183 1.00 98.00 180 PHE A CA 1
ATOM 1447 C C . PHE A 1 180 ? 1.993 8.504 -4.093 1.00 98.00 180 PHE A C 1
ATOM 1449 O O . PHE A 1 180 ? 1.462 8.690 -2.996 1.00 98.00 180 PHE A O 1
ATOM 1456 N N . TYR A 1 181 ? 2.765 7.440 -4.335 1.00 97.62 181 TYR A N 1
ATOM 1457 C CA . TYR A 1 181 ? 3.118 6.486 -3.279 1.00 97.62 181 TYR A CA 1
ATOM 1458 C C . TYR A 1 181 ? 3.949 7.146 -2.172 1.00 97.62 181 TYR A C 1
ATOM 1460 O O . TYR A 1 181 ? 3.656 6.958 -0.991 1.00 97.62 181 TYR A O 1
ATOM 1468 N N . LEU A 1 182 ? 4.914 8.000 -2.526 1.00 97.81 182 LEU A N 1
ATOM 1469 C CA . LEU A 1 182 ? 5.686 8.764 -1.545 1.00 97.81 182 LEU A CA 1
ATOM 1470 C C . LEU A 1 182 ? 4.805 9.742 -0.756 1.00 97.81 182 LEU A C 1
ATOM 1472 O O . LEU A 1 182 ? 4.977 9.884 0.455 1.00 97.81 182 LEU A O 1
ATOM 1476 N N . LEU A 1 183 ? 3.843 10.396 -1.415 1.00 97.12 183 LEU A N 1
ATOM 1477 C CA . LEU A 1 183 ? 2.861 11.249 -0.748 1.00 97.12 183 LEU A CA 1
ATOM 1478 C C . LEU A 1 183 ? 2.032 10.444 0.258 1.00 97.12 183 LEU A C 1
ATOM 1480 O O . LEU A 1 183 ? 1.870 10.894 1.392 1.00 97.12 183 LEU A O 1
ATOM 1484 N N . ASN A 1 184 ? 1.558 9.254 -0.128 1.00 96.06 184 ASN A N 1
ATOM 1485 C CA . ASN A 1 184 ? 0.861 8.348 0.782 1.00 96.06 184 ASN A CA 1
ATOM 1486 C C . ASN A 1 184 ? 1.731 8.013 2.004 1.00 96.06 184 ASN A C 1
ATOM 1488 O O . ASN A 1 184 ? 1.281 8.154 3.138 1.00 96.06 184 ASN A O 1
ATOM 1492 N N . ALA A 1 185 ? 3.003 7.669 1.788 1.00 95.94 185 ALA A N 1
ATOM 1493 C CA . ALA A 1 185 ? 3.927 7.341 2.872 1.00 95.94 185 ALA A CA 1
ATOM 1494 C C . ALA A 1 185 ? 4.188 8.529 3.812 1.00 95.94 185 ALA A C 1
ATOM 1496 O O . ALA A 1 185 ? 4.254 8.377 5.032 1.00 95.94 185 ALA A O 1
ATOM 1497 N N . CYS A 1 186 ? 4.288 9.741 3.259 1.00 96.19 186 CYS A N 1
ATOM 1498 C CA . CYS A 1 186 ? 4.420 10.962 4.049 1.00 96.19 186 CYS A CA 1
ATOM 1499 C C . CYS A 1 186 ? 3.170 11.233 4.895 1.00 96.19 186 CYS A C 1
ATOM 1501 O O . CYS A 1 186 ? 3.297 11.671 6.041 1.00 96.19 186 CYS A O 1
ATOM 1503 N N . ILE A 1 187 ? 1.973 10.984 4.350 1.00 93.94 187 ILE A N 1
ATOM 1504 C CA . ILE A 1 187 ? 0.712 11.105 5.090 1.00 93.94 187 ILE A CA 1
ATOM 1505 C C . ILE A 1 187 ? 0.666 10.076 6.221 1.00 93.94 187 ILE A C 1
ATOM 1507 O O . ILE A 1 187 ? 0.382 10.466 7.352 1.00 93.94 187 ILE A O 1
ATOM 1511 N N . ALA A 1 188 ? 1.003 8.814 5.947 1.00 91.00 188 ALA A N 1
ATOM 1512 C CA . ALA A 1 188 ? 1.014 7.742 6.941 1.00 91.00 188 ALA A CA 1
ATOM 1513 C C . ALA A 1 188 ? 1.947 8.070 8.124 1.00 91.00 188 ALA A C 1
ATOM 1515 O O . ALA A 1 188 ? 1.523 8.059 9.280 1.00 91.00 188 ALA A O 1
ATOM 1516 N N . LEU A 1 189 ? 3.175 8.528 7.844 1.00 91.50 189 LEU A N 1
ATOM 1517 C CA . LEU A 1 189 ? 4.111 8.993 8.876 1.00 91.50 189 LEU A CA 1
ATOM 1518 C C . LEU A 1 189 ? 3.608 10.231 9.641 1.00 91.50 189 LEU A C 1
ATOM 1520 O O . LEU A 1 189 ? 3.803 10.336 10.854 1.00 91.50 189 LEU A O 1
ATOM 1524 N N . SER A 1 190 ? 2.966 11.179 8.951 1.00 90.44 190 SER A N 1
ATOM 1525 C CA . SER A 1 190 ? 2.522 12.450 9.545 1.00 90.44 190 SER A CA 1
ATOM 1526 C C . SER A 1 190 ? 1.278 12.297 10.415 1.00 90.44 190 SER A C 1
ATOM 1528 O O . SER A 1 190 ? 1.232 12.854 11.514 1.00 90.44 190 SER A O 1
ATOM 1530 N N . GLY A 1 191 ? 0.289 11.522 9.956 1.00 76.56 191 GLY A N 1
ATOM 1531 C CA . GLY A 1 191 ? -0.948 11.241 10.692 1.00 76.56 191 GLY A CA 1
ATOM 1532 C C . GLY A 1 191 ? -0.687 10.551 12.031 1.00 76.56 191 GLY A C 1
ATOM 1533 O O . GLY A 1 191 ? -1.434 10.725 12.988 1.00 76.56 191 GLY A O 1
ATOM 1534 N N . ASN A 1 192 ? 0.448 9.865 12.116 1.00 66.12 192 ASN A N 1
ATOM 1535 C CA . ASN A 1 192 ? 0.871 9.067 13.248 1.00 66.12 192 ASN A CA 1
ATOM 1536 C C . ASN A 1 192 ? 1.821 9.781 14.231 1.00 66.12 192 ASN A C 1
ATOM 1538 O O . ASN A 1 192 ? 1.995 9.320 15.361 1.00 66.12 192 ASN A O 1
ATOM 1542 N N . GLY A 1 193 ? 2.449 10.887 13.819 1.00 53.66 193 GLY A N 1
ATOM 1543 C CA . GLY A 1 193 ? 3.489 11.577 14.593 1.00 53.66 193 GLY A CA 1
ATOM 1544 C C . GLY A 1 193 ? 3.008 12.751 15.454 1.00 53.66 193 GLY A C 1
ATOM 1545 O O . GLY A 1 193 ? 3.751 13.214 16.320 1.00 53.66 193 GLY A O 1
ATOM 1546 N N . MET A 1 194 ? 1.789 13.257 15.236 1.00 47.59 194 MET A N 1
ATOM 1547 C CA . MET A 1 194 ? 1.319 14.502 15.869 1.00 47.59 194 MET A CA 1
ATOM 1548 C C . MET A 1 194 ? 0.500 14.329 17.148 1.00 47.59 194 MET A C 1
ATOM 1550 O O . MET A 1 194 ? 0.255 15.316 17.848 1.00 47.59 194 MET A O 1
ATOM 1554 N N . ASP A 1 195 ? 0.187 13.096 17.533 1.00 53.72 195 ASP A N 1
ATOM 1555 C CA . ASP A 1 195 ? -0.282 12.783 18.878 1.00 53.72 195 ASP A CA 1
ATOM 1556 C C . ASP A 1 195 ? 0.904 12.861 19.847 1.00 53.72 195 ASP A C 1
ATOM 1558 O O . ASP A 1 195 ? 1.427 11.857 20.336 1.00 53.72 195 ASP A O 1
ATOM 1562 N N . SER A 1 196 ? 1.358 14.089 20.123 1.00 47.16 196 SER A N 1
ATOM 1563 C CA . SER A 1 196 ? 2.294 14.348 21.215 1.00 47.16 196 SER A CA 1
ATOM 1564 C C . SER A 1 196 ? 1.769 13.606 22.443 1.00 47.16 196 SER A C 1
ATOM 1566 O O . SER A 1 196 ? 0.576 13.772 22.742 1.00 47.16 196 SER A O 1
ATOM 1568 N N . PRO A 1 197 ? 2.595 12.791 23.137 1.00 53.12 197 PRO A N 1
ATOM 1569 C CA . PRO A 1 197 ? 2.213 12.107 24.364 1.00 53.12 197 PRO A CA 1
ATOM 1570 C C . PRO A 1 197 ? 1.854 13.192 25.359 1.00 53.12 197 PRO A C 1
ATOM 1572 O O . PRO A 1 197 ? 2.691 13.788 26.033 1.00 53.12 197 PRO A O 1
A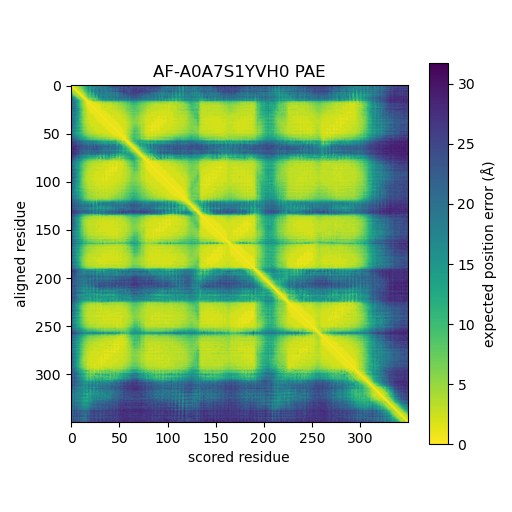TOM 1575 N N . SER A 1 198 ? 0.585 13.546 25.334 1.00 48.34 198 SER A N 1
ATOM 1576 C CA . SER A 1 198 ? 0.072 14.684 26.040 1.00 48.34 198 SER A CA 1
ATOM 1577 C C . SER A 1 198 ? 0.004 14.212 27.463 1.00 48.34 198 SER A C 1
ATOM 1579 O O . SER A 1 198 ? -0.895 13.445 27.798 1.00 48.34 198 SER A O 1
ATOM 1581 N N . ALA A 1 199 ? 1.062 14.574 28.188 1.00 45.66 199 ALA A N 1
ATOM 1582 C CA . ALA A 1 199 ? 1.340 14.329 29.586 1.00 45.66 199 ALA A CA 1
ATOM 1583 C C . ALA A 1 199 ? 0.263 13.473 30.249 1.00 45.66 199 ALA A C 1
ATOM 1585 O O . ALA A 1 199 ? -0.811 13.971 30.591 1.00 45.66 199 ALA A O 1
ATOM 1586 N N . VAL A 1 200 ? 0.577 12.186 30.434 1.00 47.94 200 VAL A N 1
ATOM 1587 C CA . VAL A 1 200 ? -0.018 11.372 31.497 1.00 47.94 200 VAL A CA 1
ATOM 1588 C C . VAL A 1 200 ? -0.127 12.289 32.703 1.00 47.94 200 VAL A C 1
ATOM 1590 O O . VAL A 1 200 ? 0.904 12.749 33.186 1.00 47.94 200 VAL A O 1
ATOM 1593 N N . CYS A 1 201 ? -1.353 12.657 33.074 1.00 45.34 201 CYS A N 1
ATOM 1594 C CA . CYS A 1 201 ? -1.617 13.679 34.075 1.00 45.34 201 CYS A CA 1
ATOM 1595 C C . CYS A 1 201 ? -0.886 13.250 35.361 1.00 45.34 201 CYS A C 1
ATOM 1597 O O . CYS A 1 201 ? -1.338 12.297 35.999 1.00 45.34 201 CYS A O 1
ATOM 1599 N N . PRO A 1 202 ? 0.252 13.866 35.752 1.00 48.59 202 PRO A N 1
ATOM 1600 C CA . PRO A 1 202 ? 1.087 13.339 36.839 1.00 48.59 202 PRO A CA 1
ATOM 1601 C C . PRO A 1 202 ? 0.441 13.523 38.220 1.00 48.59 202 PRO A C 1
ATOM 1603 O O . PRO A 1 202 ? 1.046 13.236 39.248 1.00 48.59 202 PRO A O 1
ATOM 1606 N N . SER A 1 203 ? -0.774 14.062 38.257 1.00 44.62 203 SER A N 1
ATOM 1607 C CA . SER A 1 203 ? -1.388 14.615 39.448 1.00 44.62 203 SER A CA 1
ATOM 1608 C C . SER A 1 203 ? -2.909 14.542 39.352 1.00 44.62 203 SER A C 1
ATOM 1610 O O . SER A 1 203 ? -3.588 15.565 39.358 1.00 44.62 203 SER A O 1
ATOM 1612 N N . CYS A 1 204 ? -3.458 13.328 39.322 1.00 47.16 204 CYS A N 1
ATOM 1613 C CA . CYS A 1 204 ? -4.779 13.083 39.901 1.00 47.16 204 CYS A CA 1
ATOM 1614 C C . CYS A 1 204 ? -4.587 12.553 41.334 1.00 47.16 204 CYS A C 1
ATOM 1616 O O . CYS A 1 204 ? -4.584 11.340 41.541 1.00 47.16 204 CYS A O 1
ATOM 1618 N N . PRO A 1 205 ? -4.436 13.431 42.348 1.00 50.41 205 PRO A N 1
ATOM 1619 C CA . PRO A 1 205 ? -4.325 13.024 43.751 1.00 50.41 205 PRO A CA 1
ATOM 1620 C C . PRO A 1 205 ? -5.619 12.411 44.328 1.00 50.41 205 PRO A C 1
ATOM 1622 O O . PRO A 1 205 ? -5.662 12.103 45.511 1.00 50.41 205 PRO A O 1
ATOM 1625 N N . PHE A 1 206 ? -6.666 12.206 43.519 1.00 46.72 206 PHE A N 1
ATOM 1626 C CA . PHE A 1 206 ? -7.938 11.607 43.942 1.00 46.72 206 PHE A CA 1
ATOM 1627 C C . PHE A 1 206 ? -8.069 10.097 43.670 1.00 46.72 206 PHE A C 1
ATOM 1629 O O . PHE A 1 206 ? -9.076 9.508 44.046 1.00 46.72 206 PHE A O 1
ATOM 1636 N N . CYS A 1 207 ? -7.062 9.431 43.088 1.00 46.44 207 CYS A N 1
ATOM 1637 C CA . CYS A 1 207 ? -7.086 7.962 42.926 1.00 46.44 207 CYS A CA 1
ATOM 1638 C C . CYS A 1 207 ? -6.707 7.187 44.203 1.00 46.44 207 CYS A C 1
ATOM 1640 O O . CYS A 1 207 ? -6.745 5.959 44.235 1.00 46.44 207 CYS A O 1
ATOM 1642 N N . SER A 1 208 ? -6.351 7.874 45.285 1.00 46.44 208 SER A N 1
ATOM 1643 C CA . SER A 1 208 ? -6.098 7.254 46.581 1.00 46.44 208 SER A CA 1
ATOM 1644 C C . SER A 1 208 ? -7.409 7.059 47.345 1.00 46.44 208 SER A C 1
ATOM 1646 O O . SER A 1 208 ? -7.748 7.917 48.155 1.00 46.44 208 SER A O 1
ATOM 1648 N N . SER A 1 209 ? -8.157 5.975 47.084 1.00 47.31 209 SER A N 1
ATOM 1649 C CA . SER A 1 209 ? -8.866 5.198 48.138 1.00 47.31 209 SER A CA 1
ATOM 1650 C C . SER A 1 209 ? -9.894 4.151 47.672 1.00 47.31 209 SER A C 1
ATOM 1652 O O . SER A 1 209 ? -10.344 3.385 48.520 1.00 47.31 209 SER A O 1
ATOM 1654 N N . SER A 1 210 ? -10.238 4.017 46.388 1.00 51.72 210 SER A N 1
ATOM 1655 C CA . SER A 1 210 ? -11.112 2.921 45.928 1.00 51.72 210 SER A CA 1
ATOM 1656 C C . SER A 1 210 ? -10.324 1.909 45.093 1.00 51.72 210 SER A C 1
ATOM 1658 O O . SER A 1 210 ? -9.885 2.175 43.981 1.00 51.72 210 SER A O 1
ATOM 1660 N N . SER A 1 211 ? -10.101 0.729 45.669 1.00 54.72 211 SER A N 1
ATOM 1661 C CA . SER A 1 211 ? -9.215 -0.336 45.176 1.00 54.72 211 SER A CA 1
ATOM 1662 C C . SER A 1 211 ? -9.638 -1.014 43.865 1.00 54.72 211 SER A C 1
ATOM 1664 O O . SER A 1 211 ? -8.912 -1.881 43.384 1.00 54.72 211 SER A O 1
ATOM 1666 N N . ASP A 1 212 ? -10.763 -0.623 43.265 1.00 54.06 212 ASP A N 1
ATOM 1667 C CA . ASP A 1 212 ? -11.416 -1.427 42.224 1.00 54.06 212 ASP A CA 1
ATOM 1668 C C . ASP A 1 212 ? -11.379 -0.788 40.816 1.00 54.06 212 ASP A C 1
ATOM 1670 O O . ASP A 1 212 ? -11.723 -1.449 39.840 1.00 54.06 212 ASP A O 1
ATOM 1674 N N . SER A 1 213 ? -10.905 0.458 40.660 1.00 53.22 213 SER A N 1
ATOM 1675 C CA . SER A 1 213 ? -10.873 1.176 39.365 1.00 53.22 213 SER A CA 1
ATOM 1676 C C . SER A 1 213 ? -9.506 1.198 38.658 1.00 53.22 213 SER A C 1
ATOM 1678 O O . SER A 1 213 ? -9.409 1.615 37.503 1.00 53.22 213 SER A O 1
ATOM 1680 N N . VAL A 1 214 ? -8.443 0.700 39.301 1.00 53.41 214 VAL A N 1
ATOM 1681 C CA . VAL A 1 214 ? -7.056 0.785 38.792 1.00 53.41 214 VAL A CA 1
ATOM 1682 C C . VAL A 1 214 ? -6.829 -0.070 37.532 1.00 53.41 214 VAL A C 1
ATOM 1684 O O . VAL A 1 214 ? -6.023 0.292 36.679 1.00 53.41 214 VAL A O 1
ATOM 1687 N N . LEU A 1 215 ? -7.586 -1.159 37.342 1.00 54.16 215 LEU A N 1
ATOM 1688 C CA . LEU A 1 215 ? -7.378 -2.085 36.218 1.00 54.16 215 LEU A CA 1
ATOM 1689 C C . LEU A 1 215 ? -7.735 -1.499 34.836 1.00 54.16 215 LEU A C 1
ATOM 1691 O O . LEU A 1 215 ? -7.241 -1.993 33.823 1.00 54.16 215 LEU A O 1
ATOM 1695 N N . SER A 1 216 ? -8.584 -0.466 34.775 1.00 54.00 216 SER A N 1
ATOM 1696 C CA . SER A 1 216 ? -9.056 0.096 33.500 1.00 54.00 216 SER A CA 1
ATOM 1697 C C . SER A 1 216 ? -8.046 1.050 32.846 1.00 54.00 216 SER A C 1
ATOM 1699 O O . SER A 1 216 ? -8.001 1.137 31.619 1.00 54.00 216 SER A O 1
ATOM 1701 N N . CYS A 1 217 ? -7.222 1.755 33.631 1.00 51.53 217 CYS A N 1
ATOM 1702 C CA . CYS A 1 217 ? -6.268 2.739 33.100 1.00 51.53 217 CYS A CA 1
ATOM 1703 C C . CYS A 1 217 ? -5.000 2.094 32.519 1.00 51.53 217 CYS A C 1
ATOM 1705 O O . CYS A 1 217 ? -4.528 2.524 31.464 1.00 51.53 217 CYS A O 1
ATOM 1707 N N . ASP A 1 218 ? -4.489 1.025 33.136 1.00 55.38 218 ASP A N 1
ATOM 1708 C CA . ASP A 1 218 ? -3.285 0.332 32.648 1.00 55.38 218 ASP A CA 1
ATOM 1709 C C . ASP A 1 218 ? -3.506 -0.337 31.277 1.00 55.38 218 ASP A C 1
ATOM 1711 O O . ASP A 1 218 ? -2.589 -0.417 30.457 1.00 55.38 218 ASP A O 1
ATOM 1715 N N . TYR A 1 219 ? -4.739 -0.765 30.981 1.00 55.03 219 TYR A N 1
ATOM 1716 C CA . TYR A 1 219 ? -5.108 -1.382 29.701 1.00 55.03 219 TYR A CA 1
ATOM 1717 C C . TYR A 1 219 ? -5.020 -0.403 28.520 1.00 55.03 219 TYR A C 1
ATOM 1719 O O . TYR A 1 219 ? -4.491 -0.730 27.456 1.00 55.03 219 TYR A O 1
ATOM 1727 N N . VAL A 1 220 ? -5.508 0.825 28.709 1.00 57.16 220 VAL A N 1
ATOM 1728 C CA . VAL A 1 220 ? -5.509 1.860 27.665 1.00 57.16 220 VAL A CA 1
ATOM 1729 C C . VAL A 1 220 ? -4.078 2.316 27.351 1.00 57.16 220 VAL A C 1
ATOM 1731 O O . VAL A 1 220 ? -3.732 2.508 26.183 1.00 57.16 220 VAL A O 1
ATOM 1734 N N . LEU A 1 221 ? -3.222 2.419 28.371 1.00 54.66 221 LEU A N 1
ATOM 1735 C CA . LEU A 1 221 ? -1.820 2.810 28.211 1.00 54.66 221 LEU A CA 1
ATOM 1736 C C . LEU A 1 221 ? -0.965 1.730 27.534 1.00 54.66 221 LEU A C 1
ATOM 1738 O O . LEU A 1 221 ? -0.202 2.061 26.627 1.00 54.66 221 LEU A O 1
ATOM 1742 N N . ASN A 1 222 ? -1.133 0.450 27.886 1.00 57.81 222 ASN A N 1
ATOM 1743 C CA . ASN A 1 222 ? -0.376 -0.632 27.241 1.00 57.81 222 ASN A CA 1
ATOM 1744 C C . ASN A 1 222 ? -0.757 -0.845 25.771 1.00 57.81 222 ASN A C 1
ATOM 1746 O O . ASN A 1 222 ? 0.093 -1.256 24.988 1.00 57.81 222 ASN A O 1
ATOM 1750 N N . ASN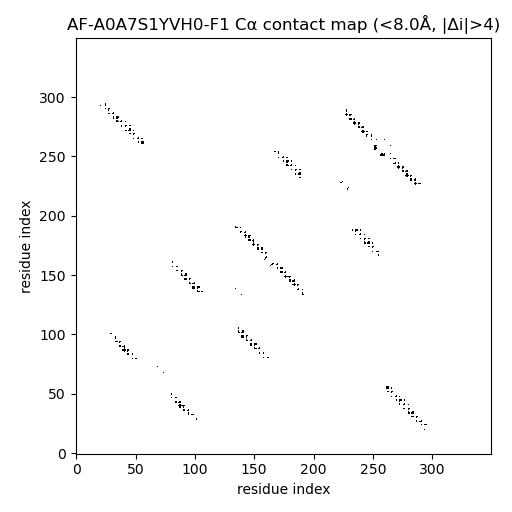 A 1 223 ? -1.998 -0.543 25.373 1.00 57.97 223 ASN A N 1
ATOM 1751 C CA . ASN A 1 223 ? -2.402 -0.688 23.972 1.00 57.97 223 ASN A CA 1
ATOM 1752 C C . ASN A 1 223 ? -1.867 0.451 23.082 1.00 57.97 223 ASN A C 1
ATOM 1754 O O . ASN A 1 223 ? -1.584 0.222 21.914 1.00 57.97 223 ASN A O 1
ATOM 1758 N N . LYS A 1 224 ? -1.681 1.672 23.621 1.00 60.25 224 LYS A N 1
ATOM 1759 C CA . LYS A 1 224 ? -1.191 2.829 22.835 1.00 60.25 224 LYS A CA 1
ATOM 1760 C C . LYS A 1 224 ? 0.318 2.771 22.549 1.00 60.25 224 LYS A C 1
ATOM 1762 O O . LYS A 1 224 ? 0.774 3.357 21.578 1.00 60.25 224 LYS A O 1
ATOM 1767 N N . TYR A 1 225 ? 1.079 2.041 23.364 1.00 67.38 225 TYR A N 1
ATOM 1768 C CA . TYR A 1 225 ? 2.529 1.849 23.198 1.00 67.38 225 TYR A CA 1
ATOM 1769 C C . TYR A 1 225 ? 2.909 0.368 23.084 1.00 67.38 225 TYR A C 1
ATOM 1771 O O . TYR A 1 225 ? 4.041 -0.022 23.373 1.00 67.38 225 TYR A O 1
ATOM 1779 N N . GLY A 1 226 ? 1.939 -0.465 22.706 1.00 81.81 226 GLY A N 1
ATOM 1780 C CA . GLY A 1 226 ? 2.117 -1.900 22.584 1.00 81.81 226 GLY A CA 1
ATOM 1781 C C . GLY A 1 226 ? 3.002 -2.290 21.395 1.00 81.81 226 GLY A C 1
ATOM 1782 O O . GLY A 1 226 ? 3.315 -1.467 20.531 1.00 81.81 226 GLY A O 1
ATOM 1783 N N . PRO A 1 227 ? 3.389 -3.573 21.312 1.00 85.50 227 PRO A N 1
ATOM 1784 C CA . PRO A 1 227 ? 4.183 -4.086 20.200 1.00 85.50 227 PRO A CA 1
ATOM 1785 C C . PRO A 1 227 ? 3.496 -3.916 18.835 1.00 85.50 227 PRO A C 1
ATOM 1787 O O . PRO A 1 227 ? 4.203 -3.741 17.850 1.00 85.50 227 PRO A O 1
ATOM 1790 N N . SER A 1 228 ? 2.158 -3.921 18.763 1.00 84.69 228 SER A N 1
ATOM 1791 C CA . SER A 1 228 ? 1.416 -3.675 17.514 1.00 84.69 228 SER A CA 1
ATOM 1792 C C . SER A 1 228 ? 1.677 -2.271 16.964 1.00 84.69 228 SER A C 1
ATOM 1794 O O . SER A 1 228 ? 2.101 -2.137 15.823 1.00 84.69 228 SER A O 1
ATOM 1796 N N . PHE A 1 229 ? 1.555 -1.242 17.805 1.00 85.56 229 PHE A N 1
ATOM 1797 C CA . PHE A 1 229 ? 1.823 0.144 17.415 1.00 85.56 229 PHE A CA 1
ATOM 1798 C C . PHE A 1 229 ? 3.267 0.342 16.940 1.00 85.56 229 PHE A C 1
ATOM 1800 O O . PHE A 1 229 ? 3.516 1.025 15.950 1.00 85.56 229 PHE A O 1
ATOM 1807 N N . LEU A 1 230 ? 4.241 -0.265 17.631 1.00 89.06 230 LEU A N 1
ATOM 1808 C CA . LEU A 1 230 ? 5.642 -0.193 17.211 1.00 89.06 230 LEU A CA 1
ATOM 1809 C C . LEU A 1 230 ? 5.857 -0.845 15.836 1.00 89.06 230 LEU A C 1
ATOM 1811 O O . LEU A 1 230 ? 6.611 -0.308 15.029 1.00 89.06 230 LEU A O 1
ATOM 1815 N N . LEU A 1 231 ? 5.209 -1.984 15.576 1.00 89.56 231 LEU A N 1
ATOM 1816 C CA . LEU A 1 231 ? 5.296 -2.685 14.294 1.00 89.56 231 LEU A CA 1
ATOM 1817 C C . LEU A 1 231 ? 4.691 -1.865 13.152 1.00 89.56 231 LEU A C 1
ATOM 1819 O O . LEU A 1 231 ? 5.341 -1.746 12.121 1.00 89.56 231 LEU A O 1
ATOM 1823 N N . GLU A 1 232 ? 3.531 -1.238 13.359 1.00 89.75 232 GLU A N 1
ATOM 1824 C CA . GLU A 1 232 ? 2.925 -0.317 12.384 1.00 89.75 232 GLU A CA 1
ATOM 1825 C C . GLU A 1 232 ? 3.877 0.835 12.035 1.00 89.75 232 GLU A C 1
ATOM 1827 O O . GLU A 1 232 ? 4.094 1.125 10.865 1.00 89.75 232 GLU A O 1
ATOM 1832 N N . LYS A 1 233 ? 4.535 1.450 13.031 1.00 90.56 233 LYS A N 1
ATOM 1833 C CA . LYS A 1 233 ? 5.505 2.534 12.773 1.00 90.56 233 LYS A CA 1
ATOM 1834 C C . LYS A 1 233 ? 6.745 2.069 12.031 1.00 90.56 233 LYS A C 1
ATOM 1836 O O . LYS A 1 233 ? 7.302 2.813 11.231 1.00 90.56 233 LYS A O 1
ATOM 1841 N N . ILE A 1 234 ? 7.221 0.868 12.339 1.00 93.19 234 ILE A N 1
ATOM 1842 C CA . ILE A 1 234 ? 8.333 0.272 11.604 1.00 93.19 234 ILE A CA 1
ATOM 1843 C C . ILE A 1 234 ? 7.907 0.026 10.149 1.00 93.19 234 ILE A C 1
ATOM 1845 O O . ILE A 1 234 ? 8.686 0.343 9.251 1.00 93.19 234 ILE A O 1
ATOM 1849 N N . GLY A 1 235 ? 6.679 -0.453 9.927 1.00 93.25 235 GLY A N 1
ATOM 1850 C CA . GLY A 1 235 ? 6.050 -0.555 8.609 1.00 93.25 235 GLY A CA 1
ATOM 1851 C C . GLY A 1 235 ? 6.035 0.781 7.865 1.00 93.25 235 GLY A C 1
ATOM 1852 O O . GLY A 1 235 ? 6.704 0.909 6.842 1.00 93.25 235 GLY A O 1
ATOM 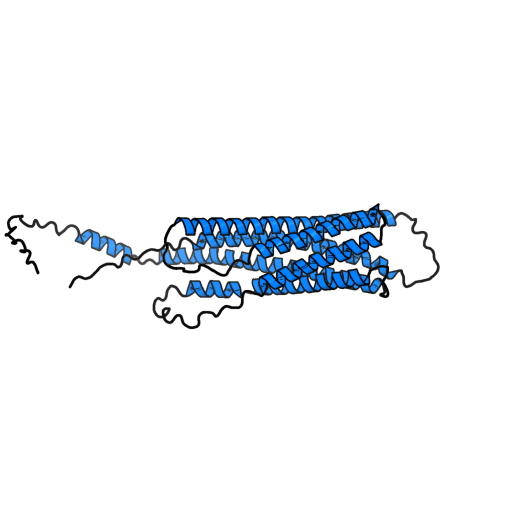1853 N N . ASP A 1 236 ? 5.426 1.822 8.446 1.00 93.56 236 ASP A N 1
ATOM 1854 C CA . ASP A 1 236 ? 5.383 3.186 7.887 1.00 93.56 236 ASP A CA 1
ATOM 1855 C C . ASP A 1 236 ? 6.761 3.682 7.403 1.00 93.56 236 ASP A C 1
ATOM 1857 O O . ASP A 1 236 ? 6.892 4.289 6.336 1.00 93.56 236 ASP A O 1
ATOM 1861 N N . ILE A 1 237 ? 7.814 3.426 8.189 1.00 95.25 237 ILE A N 1
ATOM 1862 C CA . ILE A 1 237 ? 9.190 3.799 7.838 1.00 95.25 237 ILE A CA 1
ATOM 1863 C C . ILE A 1 237 ? 9.686 2.985 6.638 1.00 95.25 237 ILE A C 1
ATOM 1865 O O . ILE A 1 237 ? 10.308 3.553 5.740 1.00 95.25 237 ILE A O 1
ATOM 1869 N N . PHE A 1 238 ? 9.432 1.675 6.603 1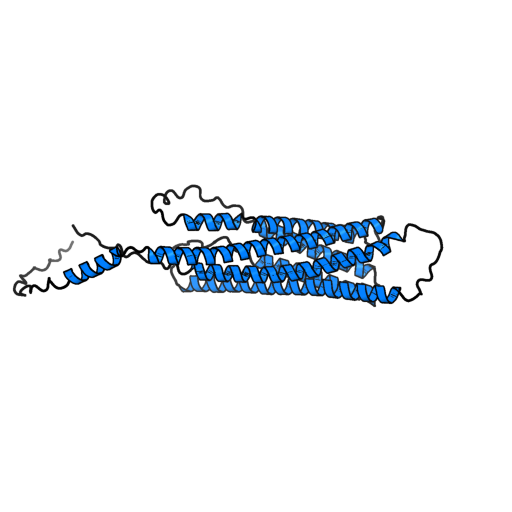.00 95.38 238 PHE A N 1
ATOM 1870 C CA . PHE A 1 238 ? 9.793 0.833 5.462 1.00 95.38 238 PHE A CA 1
ATOM 1871 C C . PHE A 1 238 ? 9.060 1.246 4.189 1.00 95.38 238 PHE A C 1
ATOM 1873 O O . PHE A 1 238 ? 9.709 1.370 3.148 1.00 95.38 238 PHE A O 1
ATOM 1880 N N . PHE A 1 239 ? 7.763 1.537 4.284 1.00 95.81 239 PHE A N 1
ATOM 1881 C CA . PHE A 1 239 ? 6.971 2.043 3.171 1.00 95.81 239 PHE A CA 1
ATOM 1882 C C . PHE A 1 239 ? 7.536 3.359 2.631 1.00 95.81 239 PHE A C 1
ATOM 1884 O O . PHE A 1 239 ? 7.765 3.498 1.431 1.00 95.81 239 PHE A O 1
ATOM 1891 N N . PHE A 1 240 ? 7.854 4.306 3.519 1.00 97.38 240 PHE A N 1
ATOM 1892 C CA . PHE A 1 240 ? 8.467 5.577 3.138 1.00 97.38 240 PHE A CA 1
ATOM 1893 C C . PHE A 1 240 ? 9.822 5.405 2.456 1.00 97.38 240 PHE A C 1
ATOM 1895 O O . PHE A 1 240 ? 10.067 6.017 1.417 1.00 97.38 240 PHE A O 1
ATOM 1902 N N . VAL A 1 241 ? 10.708 4.580 3.020 1.00 97.44 241 VAL A N 1
ATOM 1903 C CA . VAL A 1 241 ? 12.035 4.349 2.439 1.00 97.44 241 VAL A CA 1
ATOM 1904 C C . VAL A 1 241 ? 11.918 3.666 1.075 1.00 97.44 241 VAL A C 1
ATOM 1906 O O . VAL A 1 241 ? 12.616 4.079 0.152 1.00 97.44 241 VAL A O 1
ATOM 1909 N N . GLY A 1 242 ? 11.027 2.679 0.927 1.00 96.56 242 GLY A N 1
ATOM 1910 C CA . GLY A 1 242 ? 10.733 2.036 -0.357 1.00 96.56 242 GLY A CA 1
ATOM 1911 C C . GLY A 1 242 ? 10.242 3.043 -1.396 1.00 96.56 242 GLY A C 1
ATOM 1912 O O . GLY A 1 242 ? 10.912 3.266 -2.401 1.00 96.56 242 GLY A O 1
ATOM 1913 N N . ALA A 1 243 ? 9.159 3.764 -1.099 1.00 97.12 243 ALA A N 1
ATOM 1914 C CA . ALA A 1 243 ? 8.596 4.761 -2.011 1.00 97.12 243 ALA A CA 1
ATOM 1915 C C . ALA A 1 243 ? 9.597 5.877 -2.376 1.00 97.12 243 ALA A C 1
ATOM 1917 O O . ALA A 1 243 ? 9.618 6.371 -3.503 1.00 97.12 243 ALA A O 1
ATOM 1918 N N . PHE A 1 244 ? 10.466 6.275 -1.443 1.00 97.88 244 PHE A N 1
ATOM 1919 C CA . PHE A 1 244 ? 11.523 7.248 -1.717 1.00 97.88 244 PHE A CA 1
ATOM 1920 C C . PHE A 1 244 ? 12.584 6.702 -2.682 1.00 97.88 244 PHE A C 1
ATOM 1922 O O . PHE A 1 244 ? 13.017 7.416 -3.591 1.00 97.88 244 PHE A O 1
ATOM 1929 N N . ILE A 1 245 ? 12.988 5.438 -2.513 1.00 96.44 245 ILE A N 1
ATOM 1930 C CA . ILE A 1 245 ? 13.876 4.752 -3.456 1.00 96.44 245 ILE A CA 1
ATOM 1931 C C . ILE A 1 245 ? 13.212 4.676 -4.836 1.00 96.44 245 ILE A C 1
ATOM 1933 O O . ILE A 1 245 ? 13.876 4.992 -5.821 1.00 96.44 245 ILE A O 1
ATOM 1937 N N . ASP A 1 246 ? 11.919 4.352 -4.916 1.00 95.88 246 ASP A N 1
ATOM 1938 C CA . ASP A 1 246 ? 11.183 4.270 -6.186 1.00 95.88 246 ASP A CA 1
ATOM 1939 C C . ASP A 1 246 ? 11.179 5.602 -6.938 1.00 95.88 246 ASP A C 1
ATOM 1941 O O . ASP A 1 246 ? 11.414 5.632 -8.146 1.00 95.88 246 ASP A O 1
ATOM 1945 N N . VAL A 1 247 ? 11.000 6.724 -6.233 1.00 96.75 247 VAL A N 1
ATOM 1946 C CA . VAL A 1 247 ? 11.101 8.064 -6.834 1.00 96.75 247 VAL A CA 1
ATOM 1947 C C . VAL A 1 247 ? 12.506 8.318 -7.383 1.00 96.75 247 VAL A C 1
ATOM 1949 O O . VAL A 1 247 ? 12.645 8.804 -8.506 1.00 96.75 247 VAL A O 1
ATOM 1952 N N . ILE A 1 248 ? 13.557 7.975 -6.629 1.00 95.81 248 ILE A N 1
ATOM 1953 C CA . ILE A 1 248 ? 14.943 8.143 -7.091 1.00 95.81 248 ILE A CA 1
ATOM 1954 C C . ILE A 1 248 ? 15.206 7.285 -8.330 1.00 95.81 248 ILE A C 1
ATOM 1956 O O . ILE A 1 248 ? 15.740 7.801 -9.311 1.00 95.81 248 ILE A O 1
ATOM 1960 N N . ILE A 1 249 ? 14.829 6.003 -8.301 1.00 93.88 249 ILE A N 1
ATOM 1961 C CA . ILE A 1 249 ? 14.980 5.095 -9.442 1.00 93.88 249 ILE A CA 1
ATOM 1962 C C . ILE A 1 249 ? 14.237 5.668 -10.646 1.00 93.88 249 ILE A C 1
ATOM 1964 O O . ILE A 1 249 ? 14.833 5.765 -11.713 1.00 93.88 249 ILE A O 1
ATOM 1968 N N . SER A 1 250 ? 12.988 6.106 -10.477 1.00 92.94 250 SER A N 1
ATOM 1969 C CA . SER A 1 250 ? 12.160 6.625 -11.571 1.00 92.94 250 SER A CA 1
ATOM 1970 C C . SER A 1 250 ? 12.779 7.865 -12.225 1.00 92.94 250 SER A C 1
ATOM 1972 O O . SER A 1 250 ? 12.812 7.965 -13.446 1.00 92.94 250 SER A O 1
ATOM 1974 N N . ILE A 1 251 ? 13.332 8.790 -11.430 1.00 93.19 251 ILE A N 1
ATOM 1975 C CA . ILE A 1 251 ? 14.004 9.997 -11.943 1.00 93.19 251 ILE A CA 1
ATOM 1976 C C . ILE A 1 251 ? 15.319 9.645 -12.651 1.00 93.19 251 ILE A C 1
ATOM 1978 O O . ILE A 1 251 ? 15.629 10.198 -13.702 1.00 93.19 251 ILE A O 1
ATOM 1982 N N . VAL A 1 252 ? 16.117 8.742 -12.076 1.00 92.12 252 VAL A N 1
ATOM 1983 C CA . VAL A 1 252 ? 17.420 8.349 -12.642 1.00 92.12 252 VAL A CA 1
ATOM 1984 C C . VAL A 1 252 ? 17.262 7.476 -13.892 1.00 92.12 252 VAL A C 1
ATOM 1986 O O . VAL A 1 252 ? 18.149 7.469 -14.746 1.00 92.12 252 VAL A O 1
ATOM 1989 N N . SER A 1 253 ? 16.142 6.763 -14.004 1.00 86.81 253 SER A N 1
ATOM 1990 C CA . SER A 1 253 ? 15.795 5.923 -15.155 1.00 86.81 253 SER A CA 1
ATOM 1991 C C . SER A 1 253 ? 15.195 6.713 -16.319 1.00 86.81 253 SER A C 1
ATOM 1993 O O . SER A 1 253 ? 14.899 6.114 -17.349 1.00 86.81 253 SER A O 1
ATOM 1995 N N . ASP A 1 254 ? 15.011 8.032 -16.184 1.00 85.38 254 ASP A N 1
ATOM 1996 C CA . ASP A 1 254 ? 14.572 8.874 -17.296 1.00 85.38 254 ASP A CA 1
ATOM 1997 C C . ASP A 1 254 ? 15.555 8.704 -18.473 1.00 85.38 254 ASP A C 1
ATOM 1999 O O . ASP A 1 254 ? 16.763 8.923 -18.299 1.00 85.38 254 ASP A O 1
ATOM 2003 N N . PRO A 1 255 ? 15.074 8.320 -19.671 1.00 78.62 255 PRO A N 1
ATOM 2004 C CA . PRO A 1 255 ? 15.925 8.074 -20.835 1.00 78.62 255 PRO A CA 1
ATOM 2005 C C . PRO A 1 255 ? 16.770 9.293 -21.232 1.00 78.62 255 PRO A C 1
ATOM 2007 O O . PRO A 1 255 ? 17.825 9.147 -21.846 1.00 78.62 255 PRO A O 1
ATOM 2010 N N . ASN A 1 256 ? 16.360 10.504 -20.847 1.00 79.75 256 ASN A N 1
ATOM 2011 C CA . ASN A 1 256 ? 17.120 11.727 -21.104 1.00 79.75 256 ASN A CA 1
ATOM 2012 C C . ASN A 1 256 ? 18.284 11.942 -20.117 1.00 79.75 256 ASN A C 1
ATOM 2014 O O . ASN A 1 256 ? 19.158 12.777 -20.364 1.00 79.75 256 ASN A O 1
ATOM 2018 N N . LEU A 1 257 ? 18.295 11.222 -18.991 1.00 76.00 257 LEU A N 1
ATOM 2019 C CA . LEU A 1 257 ? 19.221 11.401 -17.869 1.00 76.00 257 LEU A CA 1
ATOM 2020 C C . LEU A 1 257 ? 20.041 10.145 -17.541 1.00 76.00 257 LEU A C 1
ATOM 2022 O O . LEU A 1 257 ? 20.949 10.241 -16.711 1.00 76.00 257 LEU A O 1
ATOM 2026 N N . SER A 1 258 ? 19.752 8.982 -18.136 1.00 70.69 258 SER A N 1
ATOM 2027 C CA . SER A 1 258 ? 20.306 7.709 -17.667 1.00 70.69 258 SER A CA 1
ATOM 2028 C C . SER A 1 258 ? 21.825 7.600 -17.890 1.00 70.69 258 SER A C 1
ATOM 2030 O O . SER A 1 258 ? 22.307 7.205 -18.951 1.00 70.69 258 SER A O 1
ATOM 2032 N N . TYR A 1 259 ? 22.600 7.916 -16.852 1.00 75.94 259 TYR A N 1
ATOM 2033 C CA . TYR A 1 259 ? 24.038 7.624 -16.760 1.00 75.94 259 TYR A CA 1
ATOM 2034 C C . TYR A 1 259 ? 24.329 6.334 -15.974 1.00 75.94 259 TYR A C 1
ATOM 2036 O O . TYR A 1 259 ? 25.476 5.891 -15.899 1.00 75.94 259 TYR A O 1
ATOM 2044 N N . VAL A 1 260 ? 23.312 5.745 -15.340 1.00 83.62 260 VAL A N 1
ATOM 2045 C CA . VAL A 1 260 ? 23.465 4.600 -14.435 1.00 83.62 260 VAL A CA 1
ATOM 2046 C C . VAL A 1 260 ? 23.270 3.292 -15.195 1.00 83.62 260 VAL A C 1
ATOM 2048 O O . VAL A 1 260 ? 22.340 3.152 -15.980 1.00 83.62 260 VAL A O 1
ATOM 2051 N N . LYS A 1 261 ? 24.143 2.310 -14.929 1.00 85.50 261 LYS A N 1
ATOM 2052 C CA . LYS A 1 261 ? 24.012 0.955 -15.480 1.00 85.50 261 LYS A CA 1
ATOM 2053 C C . LYS A 1 261 ? 22.663 0.343 -15.094 1.00 85.50 261 LYS A C 1
ATOM 2055 O O . LYS A 1 261 ? 22.356 0.269 -13.901 1.00 85.50 261 LYS A O 1
ATOM 2060 N N . GLN A 1 262 ? 21.945 -0.186 -16.079 1.00 84.56 262 GLN A N 1
ATOM 2061 C CA . GLN A 1 262 ? 20.628 -0.810 -15.929 1.00 84.56 262 GLN A CA 1
ATOM 2062 C C . GLN A 1 262 ? 20.591 -1.905 -14.848 1.00 84.56 262 GLN A 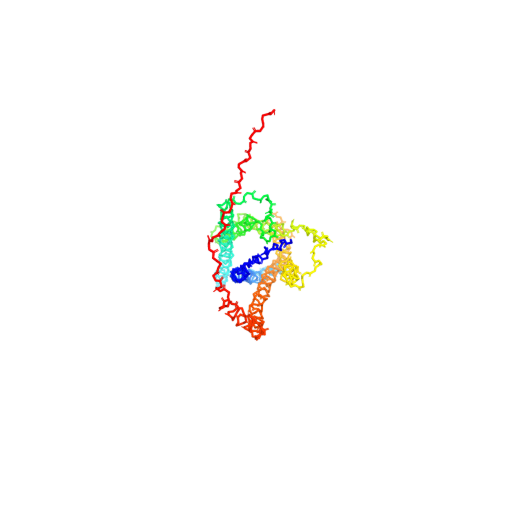C 1
ATOM 2064 O O . GLN A 1 262 ? 19.714 -1.925 -13.989 1.00 84.56 262 GLN A O 1
ATOM 2069 N N . HIS A 1 263 ? 21.631 -2.738 -14.774 1.00 86.31 263 HIS A N 1
ATOM 2070 C CA . HIS A 1 263 ? 21.755 -3.768 -13.736 1.00 86.31 263 HIS A CA 1
ATOM 2071 C C . HIS A 1 263 ? 21.774 -3.213 -12.303 1.00 86.31 263 HIS A C 1
ATOM 2073 O O . HIS A 1 263 ? 21.280 -3.854 -11.373 1.00 86.31 263 HIS A O 1
ATOM 2079 N N . THR A 1 264 ? 22.320 -2.011 -12.103 1.00 89.25 264 THR A N 1
ATOM 2080 C CA . THR A 1 264 ? 22.242 -1.348 -10.799 1.00 89.25 264 THR A CA 1
ATOM 2081 C C . THR A 1 264 ? 20.787 -1.002 -10.498 1.00 89.25 264 THR A C 1
ATOM 2083 O O . THR A 1 264 ? 20.299 -1.384 -9.438 1.00 89.25 264 THR A O 1
ATOM 2086 N N . LEU A 1 265 ? 20.078 -0.366 -11.435 1.00 88.50 265 LEU A N 1
ATOM 2087 C CA . LEU A 1 265 ? 18.672 0.023 -11.271 1.00 88.50 265 LEU A CA 1
ATOM 2088 C C . LEU A 1 265 ? 17.775 -1.179 -10.946 1.00 88.50 265 LEU A C 1
ATOM 2090 O O . LEU A 1 265 ? 17.026 -1.118 -9.974 1.00 88.50 265 LEU A O 1
ATOM 2094 N N . GLY A 1 266 ? 17.941 -2.307 -11.645 1.00 88.31 266 GLY A N 1
ATOM 2095 C CA . GLY A 1 266 ? 17.187 -3.533 -11.359 1.00 88.31 266 GLY A CA 1
ATOM 2096 C C . GLY A 1 266 ? 17.366 -4.052 -9.928 1.00 88.31 266 GLY A C 1
ATOM 2097 O O . GLY A 1 266 ? 16.399 -4.427 -9.266 1.00 88.31 266 GLY A O 1
ATOM 2098 N N . ARG A 1 267 ? 18.590 -4.008 -9.386 1.00 92.56 267 ARG A N 1
ATOM 2099 C CA . ARG A 1 267 ? 18.846 -4.401 -7.986 1.00 92.56 267 ARG A CA 1
ATOM 2100 C C . ARG A 1 267 ? 18.192 -3.457 -6.984 1.00 92.56 267 ARG A C 1
ATOM 2102 O O . ARG A 1 267 ? 17.692 -3.920 -5.961 1.00 92.56 267 ARG A O 1
ATOM 2109 N N . TRP A 1 268 ? 18.209 -2.154 -7.262 1.00 94.19 268 TRP A N 1
ATOM 2110 C CA . TRP A 1 268 ? 17.528 -1.169 -6.423 1.00 94.19 268 TRP A CA 1
ATOM 2111 C C . TRP A 1 268 ? 16.008 -1.356 -6.470 1.00 94.19 268 TRP A C 1
ATOM 2113 O O . TRP A 1 268 ? 15.377 -1.286 -5.419 1.00 94.19 268 TRP A O 1
ATOM 2123 N N . ASN A 1 269 ? 15.442 -1.690 -7.634 1.00 91.94 269 ASN A N 1
ATOM 2124 C CA . ASN A 1 269 ? 14.014 -1.968 -7.791 1.00 91.94 269 ASN A CA 1
ATOM 2125 C C . ASN A 1 269 ? 13.572 -3.194 -6.966 1.00 91.94 269 ASN A C 1
ATOM 2127 O O . ASN A 1 269 ? 12.604 -3.131 -6.209 1.00 91.94 269 ASN A O 1
ATOM 2131 N N . ILE A 1 270 ? 14.348 -4.288 -7.007 1.00 94.75 270 ILE A N 1
ATOM 2132 C CA . ILE A 1 270 ? 14.131 -5.457 -6.131 1.00 94.75 270 ILE A CA 1
ATOM 2133 C C . ILE A 1 270 ? 14.230 -5.056 -4.657 1.00 94.75 270 ILE A C 1
ATOM 2135 O O . ILE A 1 270 ? 13.399 -5.464 -3.847 1.00 94.75 270 ILE A O 1
ATOM 2139 N N . GLY A 1 271 ? 15.251 -4.266 -4.308 1.00 94.25 271 GLY A N 1
ATOM 2140 C CA . GLY A 1 271 ? 15.458 -3.776 -2.950 1.00 94.25 271 GLY A CA 1
ATOM 2141 C C . GLY A 1 271 ? 14.252 -2.999 -2.432 1.00 94.25 271 GLY A C 1
ATOM 2142 O O . GLY A 1 271 ? 13.773 -3.295 -1.343 1.00 94.25 271 GLY A O 1
ATOM 2143 N N . SER A 1 272 ? 13.727 -2.068 -3.229 1.00 94.50 272 SER A N 1
ATOM 2144 C CA . SER A 1 272 ? 12.518 -1.318 -2.890 1.00 94.50 272 SER A CA 1
ATOM 2145 C C . SER A 1 272 ? 11.299 -2.229 -2.767 1.00 94.50 272 SER A C 1
ATOM 2147 O O . SER A 1 272 ? 10.664 -2.259 -1.717 1.00 94.50 272 SER A O 1
ATOM 2149 N N . SER A 1 273 ? 11.040 -3.080 -3.765 1.00 93.88 273 SER A N 1
ATOM 2150 C CA . SER A 1 273 ? 9.910 -4.021 -3.745 1.00 93.88 273 SER A CA 1
ATOM 2151 C C . SER A 1 273 ? 9.927 -4.938 -2.511 1.00 93.88 273 SER A C 1
ATOM 2153 O O . SER A 1 273 ? 8.884 -5.274 -1.952 1.00 93.88 273 SER A O 1
ATOM 2155 N N . LEU A 1 274 ? 11.116 -5.328 -2.038 1.00 96.00 274 LEU A N 1
ATOM 2156 C CA . LEU A 1 274 ? 11.266 -6.100 -0.806 1.00 96.00 274 LEU A CA 1
ATOM 2157 C C . LEU A 1 274 ? 10.850 -5.296 0.436 1.00 96.00 274 LEU A C 1
ATOM 2159 O O . LEU A 1 274 ? 10.245 -5.869 1.339 1.00 96.00 274 LEU A O 1
ATOM 2163 N N . LEU A 1 275 ? 11.138 -3.991 0.490 1.00 95.44 275 LEU A N 1
ATOM 2164 C CA . LEU A 1 275 ? 10.703 -3.124 1.594 1.00 95.44 275 LEU A CA 1
ATOM 2165 C C . LEU A 1 275 ? 9.176 -3.020 1.651 1.00 95.44 275 LEU A C 1
ATOM 2167 O O . LEU A 1 275 ? 8.622 -3.103 2.743 1.00 95.44 275 LEU A O 1
ATOM 2171 N N . TRP A 1 276 ? 8.499 -2.946 0.502 1.00 94.31 276 TRP A N 1
ATOM 2172 C CA . TRP A 1 276 ? 7.033 -2.963 0.425 1.00 94.31 276 TRP A CA 1
ATOM 2173 C C . TRP A 1 276 ? 6.428 -4.280 0.936 1.00 94.31 276 TRP A C 1
ATOM 2175 O O . TRP A 1 276 ? 5.407 -4.287 1.619 1.00 94.31 276 TRP A O 1
ATOM 2185 N N . VAL A 1 277 ? 7.059 -5.420 0.632 1.00 96.12 277 VAL A N 1
ATOM 2186 C CA . VAL A 1 277 ? 6.625 -6.724 1.164 1.00 96.12 277 VAL A CA 1
ATOM 2187 C C . VAL A 1 277 ? 6.842 -6.802 2.676 1.00 96.12 277 VAL A C 1
ATOM 2189 O O . VAL A 1 277 ? 5.974 -7.290 3.397 1.00 96.12 277 VAL A O 1
ATOM 2192 N N . MET A 1 278 ? 7.988 -6.327 3.168 1.00 96.19 278 MET A N 1
ATOM 2193 C CA . MET A 1 278 ? 8.287 -6.319 4.603 1.00 96.19 278 MET A CA 1
ATOM 2194 C C . MET A 1 278 ? 7.326 -5.416 5.377 1.00 96.19 278 MET A C 1
ATOM 2196 O O . MET A 1 278 ? 6.854 -5.821 6.436 1.00 96.19 278 MET A O 1
ATOM 2200 N N . ASP A 1 279 ? 6.997 -4.248 4.829 1.00 94.31 279 ASP A N 1
ATOM 2201 C CA . ASP A 1 279 ? 5.970 -3.349 5.353 1.00 94.31 279 ASP A CA 1
ATOM 2202 C C . ASP A 1 279 ? 4.622 -4.071 5.536 1.00 94.31 279 ASP A C 1
ATOM 2204 O O . ASP A 1 279 ? 4.116 -4.187 6.654 1.00 94.31 279 ASP A O 1
ATOM 2208 N N . ALA A 1 280 ? 4.117 -4.706 4.473 1.00 94.44 280 ALA A N 1
ATOM 2209 C CA . ALA A 1 280 ? 2.874 -5.477 4.525 1.00 94.44 280 ALA A CA 1
ATOM 2210 C C . ALA A 1 280 ? 2.899 -6.595 5.587 1.00 94.44 280 ALA A C 1
ATOM 2212 O O . ALA A 1 280 ? 1.913 -6.839 6.283 1.00 94.44 280 ALA A O 1
ATOM 2213 N N . ILE A 1 281 ? 4.039 -7.280 5.744 1.00 96.75 281 ILE A N 1
ATOM 2214 C CA . ILE A 1 281 ? 4.211 -8.314 6.774 1.00 96.75 281 ILE A CA 1
ATOM 2215 C C . ILE A 1 281 ? 4.115 -7.708 8.180 1.00 96.75 281 ILE A C 1
ATOM 2217 O O . ILE A 1 281 ? 3.492 -8.316 9.053 1.00 96.75 281 ILE A O 1
ATOM 2221 N N . PHE A 1 282 ? 4.714 -6.539 8.423 1.00 94.44 282 PHE A N 1
ATOM 2222 C CA . PHE A 1 282 ? 4.650 -5.894 9.735 1.00 94.44 282 PHE A CA 1
ATOM 2223 C C . PHE A 1 282 ? 3.228 -5.479 10.107 1.00 94.44 282 PHE A C 1
ATOM 2225 O O . PHE A 1 282 ? 2.823 -5.750 11.241 1.00 94.44 282 PHE A O 1
ATOM 2232 N N . TYR A 1 283 ? 2.459 -4.938 9.161 1.00 91.25 283 TYR A N 1
ATOM 2233 C CA . TYR A 1 283 ? 1.042 -4.629 9.365 1.00 91.25 283 TYR A CA 1
ATOM 2234 C C . TYR A 1 283 ? 0.211 -5.870 9.708 1.00 91.25 283 TYR A C 1
ATOM 2236 O O . TYR A 1 283 ? -0.443 -5.911 10.751 1.00 91.25 283 TYR A O 1
ATOM 2244 N N . ILE A 1 284 ? 0.360 -6.955 8.939 1.00 94.81 284 ILE A N 1
ATOM 2245 C CA . ILE A 1 284 ? -0.326 -8.226 9.221 1.00 94.81 284 ILE A CA 1
ATOM 2246 C C . ILE A 1 284 ? 0.014 -8.748 10.623 1.00 94.81 284 ILE A C 1
ATOM 2248 O O . ILE A 1 284 ? -0.869 -9.218 11.347 1.00 94.81 284 ILE A O 1
ATOM 2252 N N . ILE A 1 285 ? 1.289 -8.699 11.031 1.00 95.00 285 ILE A N 1
ATOM 2253 C CA . ILE A 1 285 ? 1.697 -9.143 12.371 1.00 95.00 285 ILE A CA 1
ATOM 2254 C C . ILE A 1 285 ? 1.069 -8.245 13.445 1.00 95.00 285 ILE A C 1
ATOM 2256 O O . ILE A 1 285 ? 0.583 -8.773 14.450 1.00 95.00 285 ILE A O 1
ATOM 2260 N N . ALA A 1 286 ? 1.059 -6.924 13.247 1.00 90.50 286 ALA A N 1
ATOM 2261 C CA . ALA A 1 286 ? 0.448 -5.976 14.175 1.00 90.50 286 ALA A CA 1
ATOM 2262 C C . ALA A 1 286 ? -1.045 -6.278 14.382 1.00 90.50 286 ALA A C 1
ATOM 2264 O O . ALA A 1 286 ? -1.484 -6.446 15.526 1.00 90.50 286 ALA A O 1
ATOM 2265 N N . ASP A 1 287 ? -1.788 -6.482 13.295 1.00 90.94 287 ASP A N 1
ATOM 2266 C CA . ASP A 1 287 ? -3.213 -6.804 13.334 1.00 90.94 287 ASP A CA 1
ATOM 2267 C C . ASP A 1 287 ? -3.501 -8.167 13.967 1.00 90.94 287 ASP A C 1
ATOM 2269 O O . ASP A 1 287 ? -4.416 -8.311 14.784 1.00 90.94 287 ASP A O 1
ATOM 2273 N N . VAL A 1 288 ? -2.700 -9.191 13.657 1.00 93.00 288 VAL A N 1
ATOM 2274 C CA . VAL A 1 288 ? -2.838 -10.514 14.283 1.00 93.00 288 VAL A CA 1
ATOM 2275 C C . VAL A 1 288 ? -2.603 -10.430 15.791 1.00 93.00 288 VAL A C 1
ATOM 2277 O O . VAL A 1 288 ? -3.377 -11.010 16.560 1.00 93.00 288 VAL A O 1
ATOM 2280 N N . LEU A 1 289 ? -1.577 -9.698 16.237 1.00 90.38 289 LEU A N 1
ATOM 2281 C CA . LEU A 1 289 ? -1.312 -9.485 17.663 1.00 90.38 289 LEU A CA 1
ATOM 2282 C C . LEU A 1 289 ? -2.485 -8.783 18.348 1.00 90.38 289 LEU A C 1
ATOM 2284 O O . LEU A 1 289 ? -2.909 -9.206 19.426 1.00 90.38 289 LEU A O 1
ATOM 2288 N N . LEU A 1 290 ? -3.044 -7.764 17.703 1.00 87.94 290 LEU A N 1
ATOM 2289 C CA . LEU A 1 290 ? -4.178 -7.002 18.204 1.00 87.94 290 LEU A CA 1
ATOM 2290 C C . LEU A 1 290 ? -5.445 -7.880 18.297 1.00 87.94 290 LEU A C 1
ATOM 2292 O O . LEU A 1 290 ? -6.100 -7.922 19.341 1.00 87.94 290 LEU A O 1
ATOM 2296 N N . ILE A 1 291 ? -5.737 -8.708 17.288 1.00 89.94 291 ILE A N 1
ATOM 2297 C CA . ILE A 1 291 ? -6.847 -9.682 17.318 1.00 89.94 291 ILE A CA 1
ATOM 2298 C C . ILE A 1 291 ? -6.665 -10.723 18.433 1.00 89.94 291 ILE A C 1
ATOM 2300 O O . ILE A 1 291 ? -7.642 -11.080 19.112 1.00 89.94 291 ILE A O 1
ATOM 2304 N N . ILE A 1 292 ? -5.443 -11.238 18.620 1.00 89.00 292 ILE A N 1
ATOM 2305 C CA . ILE A 1 292 ? -5.115 -12.190 19.692 1.00 89.00 292 ILE A CA 1
ATOM 2306 C C . ILE A 1 292 ? -5.346 -11.535 21.048 1.00 89.00 292 ILE A C 1
ATOM 2308 O O . ILE A 1 292 ? -5.985 -12.148 21.906 1.00 89.00 292 ILE A O 1
ATOM 2312 N N . LEU A 1 293 ? -4.886 -10.296 21.221 1.00 86.81 293 LEU A N 1
ATOM 2313 C CA . LEU A 1 293 ? -5.054 -9.526 22.444 1.00 86.81 293 LEU A CA 1
ATOM 2314 C C . LEU A 1 293 ? -6.545 -9.384 22.777 1.00 86.81 293 LEU A C 1
ATOM 2316 O O . LEU A 1 293 ? -6.987 -9.919 23.797 1.00 86.81 293 LEU A O 1
ATOM 2320 N N . TYR A 1 294 ? -7.357 -8.819 21.877 1.00 84.69 294 TYR A N 1
ATOM 2321 C CA . TYR A 1 294 ? -8.804 -8.675 22.094 1.00 84.69 294 TYR A CA 1
ATOM 2322 C C . TYR A 1 294 ? -9.505 -10.016 22.360 1.00 84.69 294 TYR A C 1
ATOM 2324 O O . TYR A 1 294 ? -10.377 -10.121 23.225 1.00 84.69 294 TYR A O 1
ATOM 2332 N N . THR A 1 295 ? -9.107 -11.088 21.669 1.00 86.62 295 THR A N 1
ATOM 2333 C CA . THR A 1 295 ? -9.693 -12.419 21.889 1.00 86.62 295 THR A CA 1
ATOM 2334 C C . THR A 1 295 ? -9.306 -13.000 23.254 1.00 86.62 295 THR A C 1
ATOM 2336 O O . THR A 1 295 ? -10.170 -13.533 23.955 1.00 86.62 295 THR A O 1
ATOM 2339 N N . GLY A 1 296 ? -8.050 -12.851 23.676 1.00 84.19 296 GLY A N 1
ATOM 2340 C CA . GLY A 1 296 ? -7.576 -13.263 24.997 1.00 84.19 296 GLY A CA 1
ATOM 2341 C C . GLY A 1 296 ? -8.323 -12.555 26.128 1.00 84.19 296 GLY A C 1
ATOM 2342 O O . GLY A 1 296 ? -8.748 -13.210 27.085 1.00 84.19 296 GLY A O 1
ATOM 2343 N N . TYR A 1 297 ? -8.581 -11.253 25.975 1.00 74.44 297 TYR A N 1
ATOM 2344 C CA . TYR A 1 297 ? -9.365 -10.469 26.932 1.00 74.44 297 TYR A CA 1
ATOM 2345 C C . TYR A 1 297 ? -10.799 -10.979 27.069 1.00 74.44 297 TYR A C 1
ATOM 2347 O O . TYR A 1 297 ? -11.237 -11.257 28.187 1.00 74.44 297 TYR A O 1
ATOM 2355 N N . THR A 1 298 ? -11.509 -11.203 25.957 1.00 75.44 298 THR A N 1
ATOM 2356 C CA . THR A 1 298 ? -12.883 -11.743 26.018 1.00 75.44 298 THR A CA 1
ATOM 2357 C C . THR A 1 298 ? -12.942 -13.108 26.712 1.00 75.44 298 THR A C 1
ATOM 2359 O O . THR A 1 298 ? -13.883 -13.398 27.453 1.00 75.44 298 THR A O 1
ATOM 2362 N N . PHE A 1 299 ? -11.917 -13.948 26.537 1.00 75.12 299 PHE A N 1
ATOM 2363 C CA . PHE A 1 299 ? -11.864 -15.265 27.166 1.00 75.12 299 PHE A CA 1
ATOM 2364 C C . PHE A 1 299 ? -11.540 -15.196 28.666 1.00 75.12 299 PHE A C 1
ATOM 2366 O O . PHE A 1 299 ? -12.178 -15.886 29.468 1.00 75.12 299 PHE A O 1
ATOM 2373 N N . CYS A 1 300 ? -10.573 -14.360 29.057 1.00 70.62 300 CYS A N 1
ATOM 2374 C CA . CYS A 1 300 ? -10.164 -14.205 30.453 1.00 70.62 300 CYS A CA 1
ATOM 2375 C C . CYS A 1 300 ? -11.243 -13.490 31.282 1.00 70.62 300 CYS A C 1
ATOM 2377 O O . CYS A 1 300 ? -11.629 -13.982 32.345 1.00 70.62 300 CYS A O 1
ATOM 2379 N N . GLY A 1 301 ? -11.819 -12.409 30.744 1.00 61.44 301 GLY A N 1
ATOM 2380 C CA . GLY A 1 301 ? -12.910 -11.663 31.373 1.00 61.44 301 GLY A CA 1
ATOM 2381 C C . GLY A 1 301 ? -14.133 -12.540 31.640 1.00 61.44 301 GLY A C 1
ATOM 2382 O O . GLY A 1 301 ? -14.636 -12.575 32.761 1.00 61.44 301 GLY A O 1
ATOM 2383 N N . ARG A 1 302 ? -14.549 -13.369 30.669 1.00 66.31 302 ARG A N 1
ATOM 2384 C CA . ARG A 1 302 ? -15.676 -14.306 30.852 1.00 66.31 302 ARG A CA 1
ATOM 2385 C C . ARG A 1 302 ? -15.413 -15.371 31.919 1.00 66.31 302 ARG A C 1
ATOM 2387 O O . ARG A 1 302 ? -16.352 -15.802 32.591 1.00 66.31 302 ARG A O 1
ATOM 2394 N N . LYS A 1 303 ? -14.163 -15.814 32.097 1.00 68.50 303 LYS A N 1
ATOM 2395 C CA . LYS A 1 303 ? -13.801 -16.756 33.170 1.00 68.50 303 LYS A CA 1
ATOM 2396 C C . LYS A 1 303 ? -13.763 -16.082 34.539 1.00 68.50 303 LYS A C 1
ATOM 2398 O O . LYS A 1 303 ? -14.270 -16.667 35.494 1.00 68.50 303 LYS A O 1
ATOM 2403 N N . MET A 1 304 ? -13.229 -14.863 34.637 1.00 57.50 304 MET A N 1
ATOM 2404 C CA . MET A 1 304 ? -13.233 -14.113 35.895 1.00 57.50 304 MET A CA 1
ATOM 2405 C C . MET A 1 304 ? -14.643 -13.708 36.327 1.00 57.50 304 MET A C 1
ATOM 2407 O O . MET A 1 304 ? -14.982 -13.934 37.482 1.00 57.50 304 MET A O 1
ATOM 2411 N N . LEU A 1 305 ? -15.506 -13.239 35.418 1.00 57.38 305 LEU A N 1
ATOM 2412 C CA . LEU A 1 305 ? -16.907 -12.932 35.744 1.00 57.38 305 LEU A CA 1
ATOM 2413 C C . LEU A 1 305 ? -17.666 -14.165 36.253 1.00 57.38 305 LEU A C 1
ATOM 2415 O O . LEU A 1 305 ? -18.410 -14.071 37.227 1.00 57.38 305 LEU A O 1
ATOM 2419 N N . LYS A 1 306 ? -17.421 -15.350 35.677 1.00 57.72 306 LYS A N 1
ATOM 2420 C CA . LYS A 1 306 ? -17.986 -16.601 36.211 1.00 57.72 306 LYS A CA 1
ATOM 2421 C C . LYS A 1 306 ? -17.451 -16.942 37.606 1.00 57.72 306 LYS A C 1
ATOM 2423 O O . LYS A 1 306 ? -18.221 -17.416 38.434 1.00 57.72 306 LYS A O 1
ATOM 2428 N N . CYS A 1 307 ? -16.177 -16.674 37.897 1.00 54.41 307 CYS A N 1
ATOM 2429 C CA . CYS A 1 307 ? -15.617 -16.877 39.237 1.00 54.41 307 CYS A CA 1
ATOM 2430 C C . CYS A 1 307 ? -16.157 -15.868 40.263 1.00 54.41 307 CYS A C 1
ATOM 2432 O O . CYS A 1 307 ? -16.534 -16.266 41.362 1.00 54.41 307 CYS A O 1
ATOM 2434 N N . CYS A 1 308 ? -16.256 -14.586 39.910 1.00 50.97 308 CYS A N 1
ATOM 2435 C CA . CYS A 1 308 ? -16.713 -13.533 40.817 1.00 50.97 308 CYS A CA 1
ATOM 2436 C C . CYS A 1 308 ? -18.223 -13.610 41.093 1.00 50.97 308 CYS A C 1
ATOM 2438 O O . CYS A 1 308 ? -18.629 -13.435 42.239 1.00 50.97 308 CYS A O 1
ATOM 2440 N N . CYS A 1 309 ? -19.059 -13.983 40.115 1.00 50.34 309 CYS A N 1
ATOM 2441 C CA . CYS A 1 309 ? -20.488 -14.220 40.363 1.00 50.34 309 CYS A CA 1
ATOM 2442 C C . CYS A 1 309 ? -20.750 -15.473 41.221 1.00 50.34 309 CYS A C 1
ATOM 2444 O O . CYS A 1 309 ? -21.741 -15.517 41.948 1.00 50.34 309 CYS A O 1
ATOM 2446 N N . CYS A 1 310 ? -19.861 -16.474 41.201 1.00 47.16 310 CYS A N 1
ATOM 2447 C CA . CYS A 1 310 ? -19.934 -17.618 42.120 1.00 47.16 310 CYS A CA 1
ATOM 2448 C C . CYS A 1 310 ? -19.387 -17.309 43.524 1.00 47.16 310 CYS A C 1
ATOM 2450 O O . CYS A 1 310 ? -19.686 -18.049 44.462 1.00 47.16 310 CYS A O 1
ATOM 2452 N N . TYR A 1 311 ? -18.624 -16.224 43.676 1.00 43.44 311 TYR A N 1
ATOM 2453 C CA . TYR A 1 311 ? -18.058 -15.768 44.945 1.00 43.44 311 TYR A CA 1
ATOM 2454 C C . TYR A 1 311 ? -18.757 -14.520 45.496 1.00 43.44 311 TYR A C 1
ATOM 2456 O O . TYR A 1 311 ? -18.204 -13.842 46.355 1.00 43.44 311 TYR A O 1
ATOM 2464 N N . ILE A 1 312 ? -19.992 -14.229 45.066 1.00 47.38 312 ILE A N 1
ATOM 2465 C CA . ILE A 1 312 ? -20.896 -13.430 45.897 1.00 47.38 312 ILE A CA 1
ATOM 2466 C C . ILE A 1 312 ? -21.266 -14.343 47.070 1.00 47.38 312 ILE A C 1
ATOM 2468 O O . ILE A 1 312 ? -21.989 -15.329 46.877 1.00 47.38 312 ILE A O 1
ATOM 2472 N N . PRO A 1 313 ? -20.748 -14.100 48.285 1.00 45.19 313 PRO A N 1
ATOM 2473 C CA . PRO A 1 313 ? -20.987 -15.000 49.393 1.00 45.19 313 PRO A CA 1
ATOM 2474 C C . PRO A 1 313 ? -22.492 -15.014 49.667 1.00 45.19 313 PRO A C 1
ATOM 2476 O O . PRO A 1 313 ? -23.157 -13.977 49.609 1.00 45.19 313 PRO A O 1
ATOM 2479 N N . LYS A 1 314 ? -23.030 -16.174 50.059 1.00 50.75 314 LYS A N 1
ATOM 2480 C CA . LYS A 1 314 ? -24.414 -16.361 50.549 1.00 50.75 314 LYS A CA 1
ATOM 2481 C C . LYS A 1 314 ? -24.856 -15.346 51.632 1.00 50.75 314 LYS A C 1
ATOM 2483 O O . LYS A 1 314 ? -26.028 -15.315 51.993 1.00 50.75 314 LYS A O 1
ATOM 2488 N N . TRP A 1 315 ? -23.947 -14.505 52.127 1.00 48.53 315 TRP A N 1
ATOM 2489 C CA . TRP A 1 315 ? -24.201 -13.345 52.976 1.00 48.53 315 TRP A CA 1
ATOM 2490 C C . TRP A 1 315 ? -25.176 -12.317 52.384 1.00 48.53 315 TRP A C 1
ATOM 2492 O O . TRP A 1 315 ? -26.038 -11.846 53.122 1.00 48.53 315 TRP A O 1
ATOM 2502 N N . CYS A 1 316 ? -25.132 -12.012 51.081 1.00 50.25 316 CYS A N 1
ATOM 2503 C CA . CYS A 1 316 ? -26.104 -11.069 50.501 1.00 50.25 316 CYS A CA 1
ATOM 2504 C C . CYS A 1 316 ? -27.525 -11.648 50.429 1.00 50.25 316 CYS A C 1
ATOM 2506 O O . CYS A 1 316 ? -28.492 -10.899 50.528 1.00 50.25 316 CYS A O 1
ATOM 2508 N N . ARG A 1 317 ? -27.673 -12.978 50.340 1.00 50.06 317 ARG A N 1
ATOM 2509 C CA . ARG A 1 317 ? -28.994 -13.626 50.389 1.00 50.06 317 ARG A CA 1
ATOM 2510 C C . ARG A 1 317 ? -29.580 -13.605 51.802 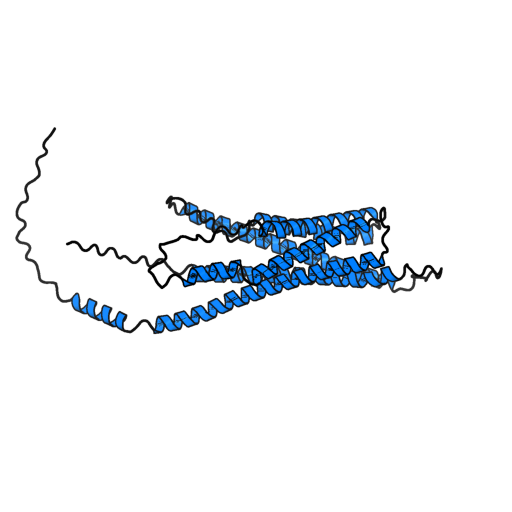1.00 50.06 317 ARG A C 1
ATOM 2512 O O . ARG A 1 317 ? -30.752 -13.294 51.969 1.00 50.06 317 ARG A O 1
ATOM 2519 N N . LYS A 1 318 ? -28.741 -13.824 52.820 1.00 49.62 318 LYS A N 1
ATOM 2520 C CA . LYS A 1 318 ? -29.171 -13.812 54.226 1.00 49.62 318 LYS A CA 1
ATOM 2521 C C . LYS A 1 318 ? -29.569 -12.416 54.725 1.00 49.62 318 LYS A C 1
ATOM 2523 O O . LYS A 1 318 ? -30.409 -12.311 55.608 1.00 49.62 318 LYS A O 1
ATOM 2528 N N . LYS A 1 319 ? -29.003 -11.342 54.157 1.00 50.56 319 LYS A N 1
ATOM 2529 C CA . LYS A 1 319 ? -29.376 -9.962 54.520 1.00 50.56 319 LYS A CA 1
ATOM 2530 C C . LYS A 1 319 ? -30.748 -9.554 53.966 1.00 50.56 319 LYS A C 1
ATOM 2532 O O . LYS A 1 319 ? -31.459 -8.822 54.640 1.00 50.56 319 LYS A O 1
ATOM 2537 N N . ARG A 1 320 ? -31.139 -10.080 52.797 1.00 50.56 320 ARG A N 1
ATOM 2538 C CA . ARG A 1 320 ? -32.472 -9.851 52.215 1.00 50.56 320 ARG A CA 1
ATOM 2539 C C . ARG A 1 320 ? -33.560 -10.624 52.983 1.00 50.56 320 ARG A C 1
ATOM 2541 O O . ARG A 1 320 ? -34.574 -10.042 53.327 1.00 50.56 320 ARG A O 1
ATOM 2548 N N . GLU A 1 321 ? -33.272 -11.858 53.411 1.00 55.97 321 GLU A N 1
ATOM 2549 C CA . GLU A 1 321 ? -34.171 -12.633 54.294 1.00 55.97 321 GLU A CA 1
ATOM 2550 C C . GLU A 1 321 ? -34.341 -12.018 55.702 1.00 55.97 321 GLU A C 1
ATOM 2552 O O . GLU A 1 321 ? -35.371 -12.215 56.335 1.00 55.97 321 GLU A O 1
ATOM 2557 N N . LEU A 1 322 ? -33.355 -11.260 56.202 1.00 55.84 322 LEU A N 1
ATOM 2558 C CA . LEU A 1 322 ? -33.453 -10.544 57.484 1.00 55.84 322 LEU A CA 1
ATOM 2559 C C . LEU A 1 322 ? -34.189 -9.199 57.379 1.00 55.84 322 LEU A C 1
ATOM 2561 O O . LEU A 1 322 ? -34.757 -8.763 58.374 1.00 55.84 322 LEU A O 1
ATOM 2565 N N . GLN A 1 323 ? -34.200 -8.555 56.207 1.00 53.06 323 GLN A N 1
ATOM 2566 C CA . GLN A 1 323 ? -34.976 -7.329 55.976 1.00 53.06 323 GLN A CA 1
ATOM 2567 C C . GLN A 1 323 ? -36.465 -7.621 55.760 1.00 53.06 323 GLN A C 1
ATOM 2569 O O . GLN A 1 323 ? -37.294 -6.905 56.320 1.00 53.06 323 GLN A O 1
ATOM 2574 N N . ASP A 1 324 ? -36.796 -8.710 55.059 1.00 54.09 324 ASP A N 1
ATOM 2575 C CA . ASP A 1 324 ? -38.190 -9.143 54.878 1.00 54.09 324 ASP A CA 1
ATOM 2576 C C . ASP A 1 324 ? -38.820 -9.604 56.209 1.00 54.09 324 ASP A C 1
ATOM 2578 O O . ASP A 1 324 ? -40.013 -9.440 56.425 1.00 54.09 324 ASP A O 1
ATOM 2582 N N . TYR A 1 325 ? -38.022 -10.099 57.166 1.00 52.78 325 TYR A N 1
ATOM 2583 C CA . TYR A 1 325 ? -38.526 -10.463 58.500 1.00 52.78 325 TYR A CA 1
ATOM 2584 C C . TYR A 1 325 ? -38.786 -9.255 59.417 1.00 52.78 325 TYR A C 1
ATOM 2586 O O . TYR A 1 325 ? -39.440 -9.389 60.449 1.00 52.78 325 TYR A O 1
ATOM 2594 N N . GLN A 1 326 ? -38.243 -8.082 59.083 1.00 51.94 326 GLN A N 1
ATOM 2595 C CA . GLN A 1 326 ? -38.326 -6.889 59.928 1.00 51.94 326 GLN A CA 1
ATOM 2596 C C . GLN A 1 326 ? -39.415 -5.909 59.472 1.00 51.94 326 GLN A C 1
ATOM 2598 O O . GLN A 1 326 ? -39.746 -4.990 60.215 1.00 51.94 326 GLN A O 1
ATOM 2603 N N . THR A 1 327 ? -40.008 -6.127 58.294 1.00 52.81 327 THR A N 1
ATOM 2604 C CA . THR A 1 327 ? -41.115 -5.307 57.772 1.00 52.81 327 THR A CA 1
ATOM 2605 C C . THR A 1 327 ? -42.506 -5.803 58.187 1.00 52.81 327 THR A C 1
ATOM 2607 O O . THR A 1 327 ? -43.445 -5.023 58.131 1.00 52.81 327 THR A O 1
ATOM 2610 N N . ASP A 1 328 ? -42.637 -7.020 58.725 1.00 53.28 328 ASP A N 1
ATOM 2611 C CA . ASP A 1 328 ? -43.929 -7.601 59.143 1.00 53.28 328 ASP A CA 1
ATOM 2612 C C . ASP A 1 328 ? -44.327 -7.310 60.612 1.00 53.28 328 ASP A C 1
ATOM 2614 O O . ASP A 1 328 ? -45.223 -7.957 61.154 1.00 53.28 328 ASP A O 1
ATOM 2618 N N . SER A 1 329 ? -43.673 -6.370 61.313 1.00 54.69 329 SER A N 1
ATOM 2619 C CA . SER A 1 329 ? -43.916 -6.163 62.761 1.00 54.69 329 SER A CA 1
ATOM 2620 C C . SER A 1 329 ? -44.123 -4.724 63.235 1.00 54.69 329 SER A C 1
ATOM 2622 O O . SER A 1 329 ? -44.149 -4.495 64.442 1.00 54.69 329 SER A O 1
ATOM 2624 N N . ILE A 1 330 ? -44.319 -3.753 62.338 1.00 56.00 330 ILE A N 1
ATOM 2625 C CA . ILE A 1 330 ? -44.637 -2.371 62.740 1.00 56.00 330 ILE A CA 1
ATOM 2626 C C . ILE A 1 330 ? -45.816 -1.845 61.914 1.00 56.00 330 ILE A C 1
ATOM 2628 O O . ILE A 1 330 ? -45.703 -0.857 61.203 1.00 56.00 330 ILE A O 1
ATOM 2632 N N . ASP A 1 331 ? -46.954 -2.521 62.045 1.00 51.72 331 ASP A N 1
ATOM 2633 C CA . ASP A 1 331 ? -48.276 -1.906 61.897 1.00 51.72 331 ASP A CA 1
ATOM 2634 C C . ASP A 1 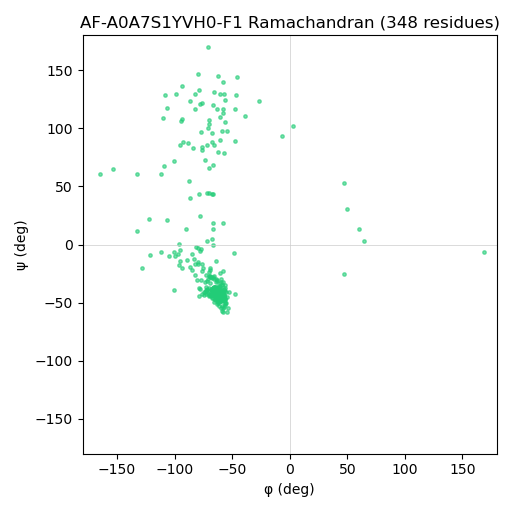331 ? -48.903 -1.857 63.299 1.00 51.72 331 ASP A C 1
ATOM 2636 O O . ASP A 1 331 ? -49.830 -2.597 63.625 1.00 51.72 331 ASP A O 1
ATOM 2640 N N . GLU A 1 332 ? -48.329 -1.038 64.184 1.00 52.78 332 GLU A N 1
ATOM 2641 C CA . GLU A 1 332 ? -48.998 -0.649 65.426 1.00 52.78 332 GLU A CA 1
ATOM 2642 C C . GLU A 1 332 ? -49.720 0.677 65.148 1.00 52.78 332 GLU A C 1
ATOM 2644 O O . GLU A 1 332 ? -49.099 1.716 64.913 1.00 52.78 332 GLU A O 1
ATOM 2649 N N . GLU A 1 333 ? -51.050 0.592 65.077 1.00 51.88 333 GLU A N 1
ATOM 2650 C CA . GLU A 1 333 ? -51.980 1.698 64.859 1.00 51.88 333 GLU A CA 1
ATOM 2651 C C . GLU A 1 333 ? -51.655 2.894 65.769 1.00 51.88 333 GLU A C 1
ATOM 2653 O O . GLU A 1 333 ? -51.790 2.825 66.991 1.00 51.88 333 GLU A O 1
ATOM 2658 N N . ILE A 1 334 ? -51.284 4.029 65.170 1.00 51.09 334 ILE A N 1
ATOM 2659 C CA . ILE A 1 334 ? -51.266 5.324 65.857 1.00 51.09 334 ILE A CA 1
ATOM 2660 C C . ILE A 1 334 ? -52.704 5.879 65.833 1.00 51.09 334 ILE A C 1
ATOM 2662 O O . ILE A 1 334 ? -53.217 6.170 64.746 1.00 51.09 334 ILE A O 1
ATOM 2666 N N . PRO A 1 335 ? -53.373 6.066 66.989 1.00 50.59 335 PRO A N 1
ATOM 2667 C CA . PRO A 1 335 ? -54.720 6.628 67.041 1.00 50.59 335 PRO A CA 1
ATOM 2668 C C . PRO A 1 335 ? -54.718 8.085 66.568 1.00 50.59 335 PRO A C 1
ATOM 2670 O O . PRO A 1 335 ? -53.919 8.904 67.022 1.00 50.59 335 PRO A O 1
ATOM 2673 N N . SER A 1 336 ? -55.638 8.415 65.665 1.00 54.00 336 SER A N 1
ATOM 2674 C CA . SER A 1 336 ? -55.706 9.686 64.930 1.00 54.00 336 SER A CA 1
ATOM 2675 C C . SER A 1 336 ? -56.281 10.883 65.709 1.00 54.00 336 SER A C 1
ATOM 2677 O O . SER A 1 336 ? -56.734 11.845 65.093 1.00 54.00 336 SER A O 1
ATOM 2679 N N . ASP A 1 337 ? -56.229 10.888 67.041 1.00 56.41 337 ASP A N 1
ATOM 2680 C CA . ASP A 1 337 ? -56.904 11.902 67.864 1.00 56.41 337 ASP A CA 1
ATOM 2681 C C . ASP A 1 337 ? -55.924 12.829 68.593 1.00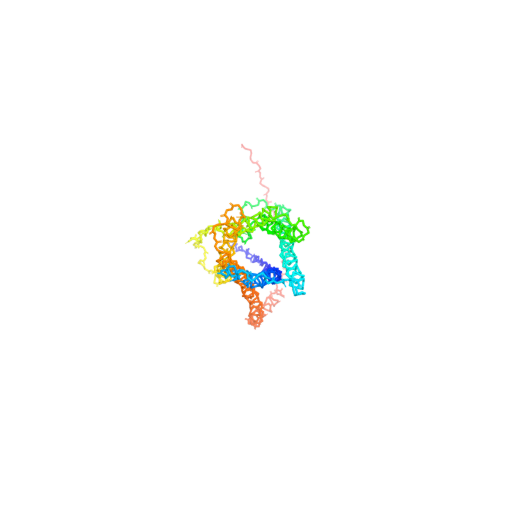 56.41 337 ASP A C 1
ATOM 2683 O O . ASP A 1 337 ? -55.924 12.884 69.818 1.00 56.41 337 ASP A O 1
ATOM 2687 N N . LEU A 1 338 ? -55.074 13.580 67.877 1.00 51.78 338 LEU A N 1
ATOM 2688 C CA . LEU A 1 338 ? -54.399 14.757 68.462 1.00 51.78 338 LEU A CA 1
ATOM 2689 C C . LEU A 1 338 ? -53.763 15.691 67.412 1.00 51.78 338 LEU A C 1
ATOM 2691 O O . LEU A 1 338 ? -52.567 15.966 67.431 1.00 51.78 338 LEU A O 1
ATOM 2695 N N . LEU A 1 339 ? -54.575 16.247 66.507 1.00 47.50 339 LEU A N 1
ATOM 2696 C CA . LEU A 1 339 ? -54.195 17.450 65.752 1.00 47.50 339 LEU A CA 1
ATOM 2697 C C . LEU A 1 339 ? -54.612 18.697 66.540 1.00 47.50 339 LEU A C 1
ATOM 2699 O O . LEU A 1 339 ? -55.708 19.235 66.382 1.00 47.50 339 LEU A O 1
ATOM 2703 N N . LEU A 1 340 ? -53.715 19.128 67.429 1.00 49.72 340 LEU A N 1
ATOM 2704 C CA . LEU A 1 340 ? -53.804 20.396 68.143 1.00 49.72 340 LEU A CA 1
ATOM 2705 C C . LEU A 1 340 ? -53.268 21.537 67.261 1.00 49.72 340 LEU A C 1
ATOM 2707 O O . LEU A 1 340 ? -52.160 21.471 66.735 1.00 49.72 340 LEU A O 1
ATOM 2711 N N . ASN A 1 341 ? -54.086 22.582 67.156 1.00 52.41 341 ASN A N 1
ATOM 2712 C CA . ASN A 1 341 ? -53.849 23.899 66.566 1.00 52.41 341 ASN A CA 1
ATOM 2713 C C . ASN A 1 341 ? -52.387 24.389 66.548 1.00 52.41 341 ASN A C 1
ATOM 2715 O O . ASN A 1 341 ? -51.797 24.634 67.601 1.00 52.41 341 ASN A O 1
ATOM 2719 N N . THR A 1 342 ? -51.882 24.716 65.358 1.00 51.22 342 THR A N 1
ATOM 2720 C CA . THR A 1 342 ? -50.778 25.670 65.179 1.00 51.22 342 THR A CA 1
ATOM 2721 C C . THR A 1 342 ? -51.309 26.979 64.573 1.00 51.22 342 THR A C 1
ATOM 2723 O O . THR A 1 342 ? -52.037 26.949 63.578 1.00 51.22 342 THR A O 1
ATOM 2726 N N . PRO A 1 343 ? -51.009 28.147 65.175 1.00 52.03 343 PRO A N 1
ATOM 2727 C CA . PRO A 1 343 ? -51.461 29.440 64.675 1.00 52.03 343 PRO A CA 1
ATOM 2728 C C . PRO A 1 343 ? -50.601 29.945 63.508 1.00 52.03 343 PRO A C 1
ATOM 2730 O O . PRO A 1 343 ? -49.391 29.731 63.446 1.00 52.03 343 PRO A O 1
ATOM 2733 N N . SER A 1 344 ? -51.263 30.658 62.598 1.00 46.78 344 SER A N 1
ATOM 2734 C CA . SER A 1 344 ? -50.704 31.345 61.431 1.00 46.78 344 SER A CA 1
ATOM 2735 C C . SER A 1 344 ? -49.635 32.388 61.793 1.00 46.78 344 SER A C 1
ATOM 2737 O O . SER A 1 344 ? -49.876 33.180 62.710 1.00 46.78 344 SER A O 1
ATOM 2739 N N . PRO A 1 345 ? -48.530 32.510 61.034 1.00 57.28 345 PRO A N 1
ATOM 2740 C CA . PRO A 1 345 ? -47.623 33.639 61.171 1.00 57.28 345 PRO A CA 1
ATOM 2741 C C . PRO A 1 345 ? -48.210 34.894 60.508 1.00 57.28 345 PRO A C 1
ATOM 2743 O O . PRO A 1 345 ? -48.520 34.928 59.315 1.00 57.28 345 PRO A O 1
ATOM 2746 N N . THR A 1 346 ? -48.358 35.938 61.317 1.00 51.91 346 THR A N 1
ATOM 2747 C CA . THR A 1 346 ? -48.612 37.321 60.913 1.00 51.91 346 THR A CA 1
ATOM 2748 C C . THR A 1 346 ? -47.474 37.854 60.043 1.00 51.91 346 THR A C 1
ATOM 2750 O O . THR A 1 346 ? -46.306 37.779 60.416 1.00 51.91 346 THR A O 1
ATOM 2753 N N . LYS A 1 347 ? -47.839 38.431 58.893 1.00 55.47 347 LYS A N 1
ATOM 2754 C CA . LYS A 1 347 ? -46.990 39.322 58.094 1.00 55.47 347 LYS A CA 1
ATOM 2755 C C . LYS A 1 347 ? -46.743 40.614 58.876 1.00 55.47 347 LYS A C 1
ATOM 2757 O O . LYS A 1 347 ? -47.703 41.338 59.133 1.00 55.47 347 LYS A O 1
ATOM 2762 N N . GLU A 1 348 ? -45.488 40.935 59.166 1.00 48.72 348 GLU A N 1
ATOM 2763 C CA . GLU A 1 348 ? -45.066 42.315 59.416 1.00 48.72 348 GLU A CA 1
ATOM 2764 C C . GLU A 1 348 ? -44.434 42.892 58.147 1.00 48.72 348 GLU A C 1
ATOM 2766 O O . GLU A 1 348 ? -43.607 42.263 57.487 1.00 48.72 348 GLU A O 1
ATOM 2771 N N . MET A 1 349 ? -44.924 44.078 57.790 1.00 48.75 349 MET A N 1
ATOM 2772 C CA . MET A 1 349 ? -44.354 45.000 56.819 1.00 48.75 349 MET A CA 1
ATOM 2773 C C . MET A 1 349 ? -43.193 45.754 57.469 1.00 48.75 349 MET A C 1
ATOM 2775 O O . MET A 1 349 ? -43.405 46.351 58.524 1.00 48.75 349 MET A O 1
ATOM 2779 N N . THR A 1 350 ? -42.063 45.843 56.768 1.00 53.50 350 THR A N 1
ATOM 2780 C CA . THR A 1 350 ? -41.253 47.067 56.650 1.00 53.50 350 THR A CA 1
ATOM 2781 C C . THR A 1 350 ? -40.415 47.027 55.386 1.00 53.50 350 THR A C 1
ATOM 2783 O O . THR A 1 350 ? -39.804 45.971 55.110 1.00 53.50 350 THR A O 1
#

Organism: NCBI:txid49249